Protein AF-0000000070256193 (afdb_homodimer)

Sequence (280 aa):
MARHNIILIATLLAFVLFIAQTTATRKSDRPDERCRRKLQSLNLRHCEEHIMQRIQKEDEDVLRMRGINHHEDLKEKCCDQLNEVNNKECRCNALQEIMENLSDRLEKREMYEMEREIRNLPKRCNIPQSSECDLSFDQYMARHNIILIATLLAFVLFIAQTTATRKSDRPDERCRRKLQSLNLRHCEEHIMQRIQKEDEDVLRMRGINHHEDLKEKCCDQLNEVNNKECRCNALQEIMENLSDRLEKREMYEMEREIRNLPKRCNIPQSSECDLSFDQY

pLDDT: mean 77.03, std 17.95, range [34.31, 96.38]

Organism: Medicago truncatula (NCBI:txid3880)

InterPro domains:
  IPR000617 Napin/ 2S seed storage protein/Conglutin [PTHR35496] (6-137)
  IPR016140 Bifunctional inhibitor/plant lipid transfer protein/seed storage helical domain [PF00234] (69-133)
  IPR016140 Bifunctional inhibitor/plant lipid transfer protein/seed storage helical domain [SM00499] (47-133)
  IPR036312 Bifunctional inhibitor/plant lipid transfer protein/seed storage helical domain superfamily [G3DSA:1.10.110.10] (34-140)
  IPR036312 Bifunctional inhibitor/plant lipid transfer protein/seed storage helical domain superfamily [SSF47699] (12-133)

Radius of gyration: 33.79 Å; Cα contacts (8 Å, |Δi|>4): 178; chains: 2; bounding box: 44×100×104 Å

Structure (mmCIF, N/CA/C/O backbone):
data_AF-0000000070256193-model_v1
#
loop_
_entity.id
_entity.type
_entity.pdbx_description
1 polymer '2S albumin seed storage protein (Conglutin / Ara h 6 allergen)'
#
loop_
_atom_site.group_PDB
_atom_site.id
_atom_site.type_symbol
_atom_site.label_atom_id
_atom_site.label_alt_id
_atom_site.label_comp_id
_atom_site.label_asym_id
_atom_site.label_entity_id
_atom_site.label_seq_id
_atom_site.pdbx_PDB_ins_code
_atom_site.Cartn_x
_atom_site.Cartn_y
_atom_site.Cartn_z
_atom_site.occupancy
_atom_site.B_iso_or_equiv
_atom_site.auth_seq_id
_atom_site.auth_comp_id
_atom_site.auth_asym_id
_atom_site.auth_atom_id
_atom_site.pdbx_PDB_model_num
ATOM 1 N N . MET A 1 1 ? 30.109 -72.5 28.781 1 34.31 1 MET A N 1
ATOM 2 C CA . MET A 1 1 ? 29.062 -71.438 28.969 1 34.31 1 MET A CA 1
ATOM 3 C C . MET A 1 1 ? 29.203 -70.312 27.953 1 34.31 1 MET A C 1
ATOM 5 O O . MET A 1 1 ? 28.422 -69.375 27.969 1 34.31 1 MET A O 1
ATOM 9 N N . ALA A 1 2 ? 30.359 -70.375 27.375 1 50.41 2 ALA A N 1
ATOM 10 C CA . ALA A 1 2 ? 30.672 -69.312 26.453 1 50.41 2 ALA A CA 1
ATOM 11 C C . ALA A 1 2 ? 29.938 -69.438 25.125 1 50.41 2 ALA A C 1
ATOM 13 O O . ALA A 1 2 ? 29.672 -68.5 24.422 1 50.41 2 ALA A O 1
ATOM 14 N N . ARG A 1 3 ? 29.562 -70.688 24.797 1 57.19 3 ARG A N 1
ATOM 15 C CA . ARG A 1 3 ? 28.938 -70.938 23.516 1 57.19 3 ARG A CA 1
ATOM 16 C C . ARG A 1 3 ? 27.531 -70.375 23.469 1 57.19 3 ARG A C 1
ATOM 18 O O . ARG A 1 3 ? 27.094 -69.875 22.438 1 57.19 3 ARG A O 1
ATOM 25 N N . HIS A 1 4 ? 26.922 -70.438 24.719 1 60 4 HIS A N 1
ATOM 26 C CA . HIS A 1 4 ? 25.562 -69.938 24.75 1 60 4 HIS A CA 1
ATOM 27 C C . HIS A 1 4 ? 25.531 -68.438 24.672 1 60 4 HIS A C 1
ATOM 29 O O . HIS A 1 4 ? 24.609 -67.875 24.109 1 60 4 HIS A O 1
ATOM 35 N N . ASN A 1 5 ? 26.75 -67.875 24.953 1 57.78 5 ASN A N 1
ATOM 36 C CA . ASN A 1 5 ? 26.766 -66.438 24.969 1 57.78 5 ASN A CA 1
ATOM 37 C C . ASN A 1 5 ? 26.922 -65.812 23.578 1 57.78 5 ASN A C 1
ATOM 39 O O . ASN A 1 5 ? 26.422 -64.75 23.297 1 57.78 5 ASN A O 1
ATOM 43 N N . ILE A 1 6 ? 27.406 -66.75 22.656 1 62.03 6 ILE A N 1
ATOM 44 C CA . ILE A 1 6 ? 27.641 -66.188 21.312 1 62.03 6 ILE A CA 1
ATOM 45 C C . ILE A 1 6 ? 26.344 -66.188 20.516 1 62.03 6 ILE A C 1
ATOM 47 O O . ILE A 1 6 ? 26.047 -65.25 19.781 1 62.03 6 ILE A O 1
ATOM 51 N N . ILE A 1 7 ? 25.469 -67.25 20.828 1 58.81 7 ILE A N 1
ATOM 52 C CA . ILE A 1 7 ? 24.219 -67.375 20.094 1 58.81 7 ILE A CA 1
ATOM 53 C C . ILE A 1 7 ? 23.25 -66.25 20.562 1 58.81 7 ILE A C 1
ATOM 55 O O . ILE A 1 7 ? 22.531 -65.688 19.75 1 58.81 7 ILE A O 1
ATOM 59 N N . LEU A 1 8 ? 23.5 -65.812 21.812 1 58.12 8 LEU A N 1
ATOM 60 C CA . LEU A 1 8 ? 22.625 -64.75 22.359 1 58.12 8 LEU A CA 1
ATOM 61 C C . LEU A 1 8 ? 22.938 -63.406 21.75 1 58.12 8 LEU A C 1
ATOM 63 O O . LEU A 1 8 ? 22.031 -62.625 21.438 1 58.12 8 LEU A O 1
ATOM 67 N N . ILE A 1 9 ? 24.219 -63.281 21.438 1 60.75 9 ILE A N 1
ATOM 68 C CA . ILE A 1 9 ? 24.609 -62 20.906 1 60.75 9 ILE A CA 1
ATOM 69 C C . ILE A 1 9 ? 24.219 -61.875 19.438 1 60.75 9 ILE A C 1
ATOM 71 O O . ILE A 1 9 ? 23.75 -60.844 18.984 1 60.75 9 ILE A O 1
ATOM 75 N N . ALA A 1 10 ? 24.219 -63.031 18.766 1 62.78 10 ALA A N 1
ATOM 76 C CA . ALA A 1 10 ? 23.891 -62.969 17.344 1 62.78 10 ALA A CA 1
ATOM 77 C C . ALA A 1 10 ? 22.391 -62.75 17.141 1 62.78 10 ALA A C 1
ATOM 79 O O . ALA A 1 10 ? 21.984 -62.031 16.219 1 62.78 10 ALA A O 1
ATOM 80 N N . THR A 1 11 ? 21.641 -63.312 18.125 1 63 11 THR A N 1
ATOM 81 C CA . THR A 1 11 ? 20.203 -63.094 18.031 1 63 11 THR A CA 1
ATOM 82 C C . THR A 1 11 ? 19.828 -61.656 18.406 1 63 11 THR A C 1
ATOM 84 O O . THR A 1 11 ? 18.906 -61.094 17.828 1 63 11 THR A O 1
ATOM 87 N N . LEU A 1 12 ? 20.609 -61.125 19.328 1 60.84 12 LEU A N 1
ATOM 88 C CA . LEU A 1 12 ? 20.328 -59.75 19.734 1 60.84 12 LEU A CA 1
ATOM 89 C C . LEU A 1 12 ? 20.672 -58.75 18.625 1 60.84 12 LEU A C 1
ATOM 91 O O . LEU A 1 12 ? 19.953 -57.781 18.406 1 60.84 12 LEU A O 1
ATOM 95 N N . LEU A 1 13 ? 21.719 -59.094 17.906 1 60.91 13 LEU A N 1
ATOM 96 C CA . LEU A 1 13 ? 22.109 -58.219 16.812 1 60.91 13 LEU A CA 1
ATOM 97 C C . LEU A 1 13 ? 21.141 -58.312 15.648 1 60.91 13 LEU A C 1
ATOM 99 O O . LEU A 1 13 ? 20.797 -57.312 15.016 1 60.91 13 LEU A O 1
ATOM 103 N N . ALA A 1 14 ? 20.656 -59.531 15.43 1 60.84 14 ALA A N 1
ATOM 104 C CA . ALA A 1 14 ? 19.688 -59.719 14.344 1 60.84 14 ALA A CA 1
ATOM 105 C C . ALA A 1 14 ? 18.359 -59.062 14.68 1 60.84 14 ALA A C 1
ATOM 107 O O . ALA A 1 14 ? 17.672 -58.531 13.797 1 60.84 14 ALA A O 1
ATOM 108 N N . PHE A 1 15 ? 17.984 -59 16 1 59.03 15 PHE A N 1
ATOM 109 C CA . PHE A 1 15 ? 16.75 -58.344 16.422 1 59.03 15 PHE A CA 1
ATOM 110 C C . PHE A 1 15 ? 16.828 -56.844 16.266 1 59.03 15 PHE A C 1
ATOM 112 O O . PHE A 1 15 ? 15.836 -56.188 15.914 1 59.03 15 PHE A O 1
ATOM 119 N N . VAL A 1 16 ? 18.016 -56.281 16.531 1 59.62 16 VAL A N 1
ATOM 120 C CA . VAL A 1 16 ? 18.156 -54.844 16.422 1 59.62 16 VAL A CA 1
ATOM 121 C C . VAL A 1 16 ? 18.109 -54.438 14.953 1 59.62 16 VAL A C 1
ATOM 123 O O . VAL A 1 16 ? 17.547 -53.406 14.617 1 59.62 16 VAL A O 1
ATOM 126 N N . LEU A 1 17 ? 18.672 -55.281 14.094 1 56.38 17 LEU A N 1
ATOM 127 C CA . LEU A 1 17 ? 18.641 -54.938 12.672 1 56.38 17 LEU A CA 1
ATOM 128 C C . LEU A 1 17 ? 17.25 -55.125 12.102 1 56.38 17 LEU A C 1
ATOM 130 O O . LEU A 1 17 ? 16.859 -54.406 11.172 1 56.38 17 LEU A O 1
ATOM 134 N N . PHE A 1 18 ? 16.469 -56.156 12.656 1 57.5 18 PHE A N 1
ATOM 135 C CA . PHE A 1 18 ? 15.133 -56.406 12.141 1 57.5 18 PHE A CA 1
ATOM 136 C C . PHE A 1 18 ? 14.18 -55.281 12.547 1 57.5 18 PHE A C 1
ATOM 138 O O . PHE A 1 18 ? 13.281 -54.938 11.781 1 57.5 18 PHE A O 1
ATOM 145 N N . ILE A 1 19 ? 14.383 -54.75 13.75 1 51.03 19 ILE A N 1
ATOM 146 C CA . ILE A 1 19 ? 13.508 -53.656 14.148 1 51.03 19 ILE A CA 1
ATOM 147 C C . ILE A 1 19 ? 13.828 -52.438 13.328 1 51.03 19 ILE A C 1
ATOM 149 O O . ILE A 1 19 ? 12.922 -51.656 12.961 1 51.03 19 ILE A O 1
ATOM 153 N N . ALA A 1 20 ? 15.094 -52.219 13.016 1 50.59 20 ALA A N 1
ATOM 154 C CA . ALA A 1 20 ? 15.445 -51 12.273 1 50.59 20 ALA A CA 1
ATOM 155 C C . ALA A 1 20 ? 14.891 -51.062 10.852 1 50.59 20 ALA A C 1
ATOM 157 O O . ALA A 1 20 ? 14.609 -50.031 10.25 1 50.59 20 ALA A O 1
ATOM 158 N N . GLN A 1 21 ? 14.875 -52.312 10.273 1 52.09 21 GLN A N 1
ATOM 159 C CA . GLN A 1 21 ? 14.469 -52.344 8.875 1 52.09 21 GLN A CA 1
ATOM 160 C C . GLN A 1 21 ? 12.969 -52.125 8.727 1 52.09 21 GLN A C 1
ATOM 162 O O . GLN A 1 21 ? 12.508 -51.656 7.68 1 52.09 21 GLN A O 1
ATOM 167 N N . THR A 1 22 ? 12.25 -52.656 9.711 1 44.56 22 THR A N 1
ATOM 168 C CA . THR A 1 22 ? 10.82 -52.594 9.406 1 44.56 22 THR A CA 1
ATOM 169 C C . THR A 1 22 ? 10.281 -51.188 9.625 1 44.56 22 THR A C 1
ATOM 171 O O . THR A 1 22 ? 9.164 -50.875 9.219 1 44.56 22 THR A O 1
ATOM 174 N N . THR A 1 23 ? 10.906 -50.531 10.648 1 43 23 THR A N 1
ATOM 175 C CA . THR A 1 23 ? 10.195 -49.25 10.797 1 43 23 THR A CA 1
ATOM 176 C C . THR A 1 23 ? 10.438 -48.375 9.594 1 43 23 THR A C 1
ATOM 178 O O . THR A 1 23 ? 11.242 -47.438 9.656 1 43 23 THR A O 1
ATOM 181 N N . ALA A 1 24 ? 10.977 -48.844 8.422 1 41.44 24 ALA A N 1
ATOM 182 C CA . ALA A 1 24 ? 10.695 -48.031 7.254 1 41.44 24 ALA A CA 1
ATOM 183 C C . ALA A 1 24 ? 9.266 -47.5 7.285 1 41.44 24 ALA A C 1
ATOM 185 O O . ALA A 1 24 ? 8.32 -48.219 6.965 1 41.44 24 ALA A O 1
ATOM 186 N N . THR A 1 25 ? 8.789 -47 8.438 1 43.09 25 THR A N 1
ATOM 187 C CA . THR A 1 25 ? 7.512 -46.312 8.367 1 43.09 25 THR A CA 1
ATOM 188 C C . THR A 1 25 ? 7.391 -45.531 7.066 1 43.09 25 THR A C 1
ATOM 190 O O . THR A 1 25 ? 8.32 -44.812 6.668 1 43.09 25 THR A O 1
ATOM 193 N N . ARG A 1 26 ? 6.852 -46.031 6.043 1 45.28 26 ARG A N 1
ATOM 194 C CA . ARG A 1 26 ? 6.305 -45.156 5.008 1 45.28 26 ARG A CA 1
ATOM 195 C C . ARG A 1 26 ? 5.938 -43.812 5.578 1 45.28 26 ARG A C 1
ATOM 197 O O . ARG A 1 26 ? 5.027 -43.688 6.406 1 45.28 26 ARG A O 1
ATOM 204 N N . LYS A 1 27 ? 6.836 -43.062 6.133 1 46.34 27 LYS A N 1
ATOM 205 C CA . LYS A 1 27 ? 6.484 -41.656 6.379 1 46.34 27 LYS A CA 1
ATOM 206 C C . LYS A 1 27 ? 5.43 -41.188 5.391 1 46.34 27 LYS A C 1
ATOM 208 O O . LYS A 1 27 ? 5.711 -41.062 4.195 1 46.34 27 LYS A O 1
ATOM 213 N N . SER A 1 28 ? 4.289 -41.688 5.336 1 47.94 28 SER A N 1
ATOM 214 C CA . SER A 1 28 ? 3.195 -40.969 4.68 1 47.94 28 SER A CA 1
ATOM 215 C C . SER A 1 28 ? 3.447 -39.469 4.645 1 47.94 28 SER A C 1
ATOM 217 O O . SER A 1 28 ? 3.623 -38.844 5.688 1 47.94 28 SER A O 1
ATOM 219 N N . ASP A 1 29 ? 4.285 -38.938 3.848 1 52.47 29 ASP A N 1
ATOM 220 C CA . ASP A 1 29 ? 4.574 -37.531 3.701 1 52.47 29 ASP A CA 1
ATOM 221 C C . ASP A 1 29 ? 3.383 -36.688 4.141 1 52.47 29 ASP A C 1
ATOM 223 O O . ASP A 1 29 ? 2.262 -36.875 3.668 1 52.47 29 ASP A O 1
ATOM 227 N N . ARG A 1 30 ? 3.254 -36.281 5.352 1 58.12 30 ARG A N 1
ATOM 228 C CA . ARG A 1 30 ? 2.193 -35.344 5.742 1 58.12 30 ARG A CA 1
ATOM 229 C C . ARG A 1 30 ? 1.786 -34.469 4.57 1 58.12 30 ARG A C 1
ATOM 231 O O . ARG A 1 30 ? 2.598 -34.188 3.684 1 58.12 30 ARG A O 1
ATOM 238 N N . PRO A 1 31 ? 0.511 -34.562 4.25 1 63.12 31 PRO A N 1
ATOM 239 C CA . PRO A 1 31 ? 0.034 -33.75 3.121 1 63.12 31 PRO A CA 1
ATOM 240 C C . PRO A 1 31 ? 0.835 -32.469 2.93 1 63.12 31 PRO A C 1
ATOM 242 O O . PRO A 1 31 ? 1.138 -32.094 1.797 1 63.12 31 PRO A O 1
ATOM 245 N N . ASP A 1 32 ? 1.345 -31.969 4.023 1 75.44 32 ASP A N 1
ATOM 246 C CA . ASP A 1 32 ? 2.1 -30.719 3.98 1 75.44 32 ASP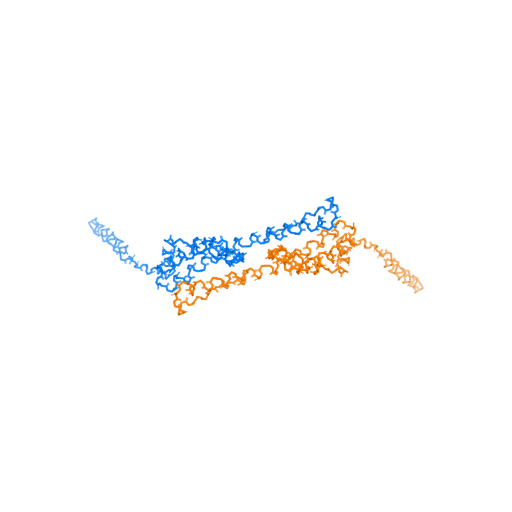 A CA 1
ATOM 247 C C . ASP A 1 32 ? 3.49 -30.938 3.387 1 75.44 32 ASP A C 1
ATOM 249 O O . ASP A 1 32 ? 3.986 -30.109 2.631 1 75.44 32 ASP A O 1
ATOM 253 N N . GLU A 1 33 ? 4.09 -32.125 3.609 1 84.25 33 GLU A N 1
ATOM 254 C CA . GLU A 1 33 ? 5.438 -32.375 3.107 1 84.25 33 GLU A CA 1
ATOM 255 C C . GLU A 1 33 ? 5.434 -32.562 1.595 1 84.25 33 GLU A C 1
ATOM 257 O O . GLU A 1 33 ? 6.348 -32.125 0.9 1 84.25 33 GLU A O 1
ATOM 262 N N . ARG A 1 34 ? 4.387 -33.25 1.191 1 88.31 34 ARG A N 1
ATOM 263 C CA . ARG A 1 34 ? 4.25 -33.469 -0.246 1 88.31 34 ARG A CA 1
ATOM 264 C C . ARG A 1 34 ? 4.148 -32.125 -0.99 1 88.31 34 ARG A C 1
ATOM 266 O O . ARG A 1 34 ? 4.836 -31.922 -1.991 1 88.31 34 ARG A O 1
ATOM 273 N N . CYS A 1 35 ? 3.365 -31.312 -0.488 1 91.25 35 CYS A N 1
ATOM 274 C CA . CYS A 1 35 ? 3.186 -30.016 -1.135 1 91.25 35 CYS A CA 1
ATOM 275 C C . CYS A 1 35 ? 4.457 -29.188 -1.043 1 91.25 35 CYS A C 1
ATOM 277 O O . CYS A 1 35 ? 4.84 -28.516 -2.008 1 91.25 35 CYS A O 1
ATOM 279 N N . ARG A 1 36 ? 5.121 -29.297 0.083 1 89.88 36 ARG A N 1
ATOM 280 C CA . ARG A 1 36 ? 6.352 -28.531 0.272 1 89.88 36 ARG A CA 1
ATOM 281 C C . ARG A 1 36 ? 7.395 -28.906 -0.776 1 89.88 36 ARG A C 1
ATOM 283 O O . ARG A 1 36 ? 8.055 -28.031 -1.343 1 89.88 36 ARG A O 1
ATOM 290 N N . ARG A 1 37 ? 7.531 -30.141 -1.079 1 90.25 37 ARG A N 1
ATOM 291 C CA . ARG A 1 37 ? 8.469 -30.594 -2.102 1 90.25 37 ARG A CA 1
ATOM 292 C C . ARG A 1 37 ? 8.062 -30.078 -3.48 1 90.25 37 ARG A C 1
ATOM 294 O O . ARG A 1 37 ? 8.906 -29.625 -4.25 1 90.25 37 ARG A O 1
ATOM 301 N N . LYS A 1 38 ? 6.84 -30.188 -3.727 1 90.94 38 LYS A N 1
ATOM 302 C CA . LYS A 1 38 ? 6.324 -29.719 -5.008 1 90.94 38 LYS A CA 1
ATOM 303 C C . LYS A 1 38 ? 6.539 -28.203 -5.16 1 90.94 38 LYS A C 1
ATOM 305 O O . LYS A 1 38 ? 6.941 -27.734 -6.223 1 90.94 38 LYS A O 1
ATOM 310 N N . LEU A 1 39 ? 6.312 -27.469 -4.105 1 92.25 39 LEU A N 1
ATOM 311 C CA . LEU A 1 39 ? 6.422 -26 -4.145 1 92.25 39 LEU A CA 1
ATOM 312 C C . LEU A 1 39 ? 7.867 -25.578 -4.375 1 92.25 39 LEU A C 1
ATOM 314 O O . LEU A 1 39 ? 8.117 -24.531 -4.98 1 92.25 39 LEU A O 1
ATOM 318 N N . GLN A 1 40 ? 8.797 -26.375 -3.9 1 91.5 40 GLN A N 1
ATOM 319 C CA . GLN A 1 40 ? 10.211 -26.047 -4.074 1 91.5 40 GLN A CA 1
ATOM 320 C C . GLN A 1 40 ? 10.609 -26.094 -5.547 1 91.5 40 GLN A C 1
ATOM 322 O O . GLN A 1 40 ? 11.586 -25.453 -5.949 1 91.5 40 GLN A O 1
ATOM 327 N N . SER A 1 41 ? 9.797 -26.828 -6.32 1 91.56 41 SER A N 1
ATOM 328 C CA . SER A 1 41 ? 10.109 -26.953 -7.742 1 91.56 41 SER A CA 1
ATOM 329 C C . SER A 1 41 ? 9.438 -25.859 -8.555 1 91.56 41 SER A C 1
ATOM 331 O O . SER A 1 41 ? 9.75 -25.672 -9.734 1 91.56 41 SER A O 1
ATOM 333 N N . LEU A 1 42 ? 8.562 -25.109 -7.938 1 93.44 42 LEU A N 1
ATOM 334 C CA . LEU A 1 42 ? 7.812 -24.078 -8.641 1 93.44 42 LEU A CA 1
ATOM 335 C C . LEU A 1 42 ? 8.555 -22.734 -8.594 1 93.44 42 LEU A C 1
ATOM 337 O O . LEU A 1 42 ? 9.211 -22.422 -7.598 1 93.44 42 LEU A O 1
ATOM 341 N N . ASN A 1 43 ? 8.492 -22 -9.672 1 93.62 43 ASN A N 1
ATOM 342 C CA . ASN A 1 43 ? 8.93 -20.609 -9.695 1 93.62 43 ASN A CA 1
ATOM 343 C C . ASN A 1 43 ? 7.75 -19.641 -9.555 1 93.62 43 ASN A C 1
ATOM 345 O O . ASN A 1 43 ? 7.133 -19.266 -10.555 1 93.62 43 ASN A O 1
ATOM 349 N N . LEU A 1 44 ? 7.492 -19.219 -8.297 1 95.38 44 LEU A N 1
ATOM 350 C CA . LEU A 1 44 ? 6.312 -18.422 -7.992 1 95.38 44 LEU A CA 1
ATOM 351 C C . LEU A 1 44 ? 6.586 -16.938 -8.227 1 95.38 44 LEU A C 1
ATOM 353 O O . LEU A 1 44 ? 5.68 -16.109 -8.125 1 95.38 44 LEU A O 1
ATOM 357 N N . ARG A 1 45 ? 7.867 -16.578 -8.594 1 93.62 45 ARG A N 1
ATOM 358 C CA . ARG A 1 45 ? 8.289 -15.188 -8.766 1 93.62 45 ARG A CA 1
ATOM 359 C C . ARG A 1 45 ? 7.477 -14.508 -9.859 1 93.62 45 ARG A C 1
ATOM 361 O O . ARG A 1 45 ? 7.109 -13.336 -9.727 1 93.62 45 ARG A O 1
ATOM 368 N N . HIS A 1 46 ? 7.164 -15.266 -10.867 1 93.88 46 HIS A N 1
ATOM 369 C CA . HIS A 1 46 ? 6.387 -14.695 -11.961 1 93.88 46 HIS A CA 1
ATOM 370 C C . HIS A 1 46 ? 4.977 -14.336 -11.508 1 93.88 46 HIS A C 1
ATOM 372 O O . HIS A 1 46 ? 4.43 -13.305 -11.914 1 93.88 46 HIS A O 1
ATOM 378 N N . CYS A 1 47 ? 4.426 -15.164 -10.656 1 96.06 47 CYS A N 1
ATOM 379 C CA . CYS A 1 47 ? 3.104 -14.875 -10.109 1 96.06 47 CYS A CA 1
ATOM 380 C C . CYS A 1 47 ? 3.146 -13.672 -9.18 1 96.06 47 CYS A C 1
ATOM 382 O O . CYS A 1 47 ? 2.285 -12.789 -9.258 1 96.06 47 CYS A O 1
ATOM 384 N N . GLU A 1 48 ? 4.211 -13.656 -8.336 1 95.31 48 GLU A N 1
ATOM 385 C CA . GLU A 1 48 ? 4.402 -12.531 -7.43 1 95.31 48 GLU A CA 1
ATOM 386 C C . GLU A 1 48 ? 4.527 -11.219 -8.203 1 95.31 48 GLU A C 1
ATOM 388 O O . GLU A 1 48 ? 3.893 -10.219 -7.844 1 95.31 48 GLU A O 1
ATOM 393 N N . GLU A 1 49 ? 5.297 -11.266 -9.273 1 92.31 49 GLU A N 1
ATOM 394 C CA . GLU A 1 49 ? 5.488 -10.062 -10.078 1 92.31 49 GLU A CA 1
ATOM 395 C C . GLU A 1 49 ? 4.199 -9.656 -10.789 1 92.31 49 GLU A C 1
ATOM 397 O O . GLU A 1 49 ? 3.871 -8.469 -10.859 1 92.31 49 GLU A O 1
ATOM 402 N N . HIS A 1 50 ? 3.537 -10.609 -11.266 1 92.5 50 HIS A N 1
ATOM 403 C CA . HIS A 1 50 ? 2.271 -10.336 -11.93 1 92.5 50 HIS A CA 1
ATOM 404 C C . HIS A 1 50 ? 1.28 -9.664 -10.984 1 92.5 50 HIS A C 1
ATOM 406 O O . HIS A 1 50 ? 0.65 -8.672 -11.344 1 92.5 50 HIS A O 1
ATOM 412 N N . ILE A 1 51 ? 1.187 -10.172 -9.727 1 93.94 51 ILE A N 1
ATOM 413 C CA . ILE A 1 51 ? 0.27 -9.641 -8.734 1 93.94 51 ILE A CA 1
ATOM 414 C C . ILE A 1 51 ? 0.697 -8.219 -8.352 1 93.94 51 ILE A C 1
ATOM 416 O O . ILE A 1 51 ? -0.139 -7.32 -8.258 1 93.94 51 ILE A O 1
ATOM 420 N N . MET A 1 52 ? 1.998 -8.055 -8.172 1 91.12 52 MET A N 1
ATOM 421 C CA . MET A 1 52 ? 2.52 -6.738 -7.824 1 91.12 52 MET A CA 1
ATOM 422 C C . MET A 1 52 ? 2.164 -5.715 -8.898 1 91.12 52 MET A C 1
ATOM 424 O O . MET A 1 52 ? 1.762 -4.594 -8.586 1 91.12 52 MET A O 1
ATOM 428 N N . GLN A 1 53 ? 2.223 -6.117 -10.117 1 87.19 53 GLN A N 1
ATOM 429 C CA . GLN A 1 53 ? 1.899 -5.23 -11.234 1 87.19 53 GLN A CA 1
ATOM 430 C C . GLN A 1 53 ? 0.42 -4.855 -11.227 1 87.19 53 GLN A C 1
ATOM 432 O O . GLN A 1 53 ? 0.064 -3.711 -11.516 1 87.19 53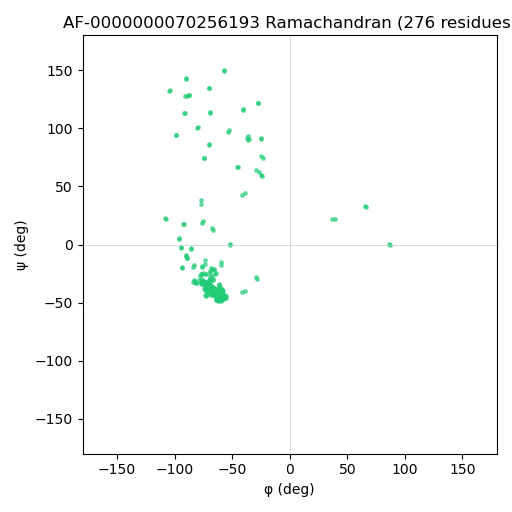 GLN A O 1
ATOM 437 N N . ARG A 1 54 ? -0.331 -5.812 -10.852 1 87.38 54 ARG A N 1
ATOM 438 C CA . ARG A 1 54 ? -1.771 -5.574 -10.828 1 87.38 54 ARG A CA 1
ATOM 439 C C . ARG A 1 54 ? -2.148 -4.621 -9.695 1 87.38 54 ARG A C 1
ATOM 441 O O . ARG A 1 54 ? -3.059 -3.803 -9.852 1 87.38 54 ARG A O 1
ATOM 448 N N . ILE A 1 55 ? -1.478 -4.719 -8.547 1 86.62 55 ILE A N 1
ATOM 449 C CA . ILE A 1 55 ? -1.738 -3.881 -7.379 1 86.62 55 ILE A CA 1
ATOM 450 C C . ILE A 1 55 ? -1.256 -2.457 -7.648 1 86.62 55 ILE A C 1
ATOM 452 O O . ILE A 1 55 ? -1.917 -1.488 -7.27 1 86.62 55 ILE A O 1
ATOM 456 N N . GLN A 1 56 ? -0.131 -2.248 -8.242 1 77.56 56 GLN A N 1
ATOM 457 C CA . GLN A 1 56 ? 0.444 -0.933 -8.5 1 77.56 56 GLN A CA 1
ATOM 458 C C . GLN A 1 56 ? -0.259 -0.244 -9.664 1 77.56 56 GLN A C 1
ATOM 460 O O . GLN A 1 56 ? -0.002 0.928 -9.945 1 77.56 56 GLN A O 1
ATOM 465 N N . LYS A 1 57 ? -1.525 -0.763 -10 1 65.88 57 LYS A N 1
ATOM 466 C CA . LYS A 1 57 ? -2.424 -0.191 -10.992 1 65.88 57 LYS A CA 1
ATOM 467 C C . LYS A 1 57 ? -1.648 0.304 -12.211 1 65.88 57 LYS A C 1
ATOM 469 O O . LYS A 1 57 ? -2.088 1.227 -12.906 1 65.88 57 LYS A O 1
ATOM 474 N N . GLU A 1 58 ? -0.479 -0.172 -12.453 1 55.88 58 GLU A N 1
ATOM 475 C CA . GLU A 1 58 ? 0.018 0.288 -13.742 1 55.88 58 GLU A CA 1
ATOM 476 C C . GLU A 1 58 ? -0.982 -0.009 -14.859 1 55.88 58 GLU A C 1
ATOM 478 O O . GLU A 1 58 ? -1.598 -1.077 -14.875 1 55.88 58 GLU A O 1
ATOM 483 N N . ASP A 1 59 ? -1.758 0.979 -15.172 1 50.69 59 ASP A N 1
ATOM 484 C CA . ASP A 1 59 ? -2.834 0.883 -16.156 1 50.69 59 ASP A CA 1
ATOM 485 C C . ASP A 1 59 ? -2.434 -0.017 -17.328 1 50.69 59 ASP A C 1
ATOM 487 O O . ASP A 1 59 ? -1.581 0.351 -18.141 1 50.69 59 ASP A O 1
ATOM 491 N N . GLU A 1 60 ? -2.766 -1.26 -17.156 1 55.66 60 GLU A N 1
ATOM 492 C CA . GLU A 1 60 ? -2.621 -2.174 -18.281 1 55.66 60 GLU A CA 1
ATOM 493 C C . GLU A 1 60 ? -3.078 -1.521 -19.578 1 55.66 60 GLU A C 1
ATOM 495 O O . GLU A 1 60 ? -2.445 -1.693 -20.625 1 55.66 60 GLU A O 1
ATOM 500 N N . ASP A 1 61 ? -4.191 -0.793 -19.391 1 53.81 61 ASP A N 1
ATOM 501 C CA . ASP A 1 61 ? -4.734 -0.155 -20.594 1 53.81 61 ASP A CA 1
ATOM 502 C C . ASP A 1 61 ? -3.762 0.879 -21.156 1 53.81 61 ASP A C 1
ATOM 504 O O . ASP A 1 61 ? -3.58 0.973 -22.359 1 53.81 61 ASP A O 1
ATOM 508 N N . VAL A 1 62 ? -3.158 1.566 -20.141 1 54.84 62 VAL A N 1
ATOM 509 C CA . VAL A 1 62 ? -2.217 2.57 -20.625 1 54.84 62 VAL A CA 1
ATOM 510 C C . VAL A 1 62 ? -1.007 1.884 -21.25 1 54.84 62 VAL A C 1
ATOM 512 O O . VAL A 1 62 ? -0.541 2.291 -22.312 1 54.84 62 VAL A O 1
ATOM 515 N N . LEU A 1 63 ? -0.646 0.832 -20.562 1 56.56 63 LEU A N 1
ATOM 516 C CA . LEU A 1 63 ? 0.496 0.115 -21.109 1 56.56 63 LEU A CA 1
ATOM 517 C C . LEU A 1 63 ? 0.128 -0.549 -22.438 1 56.56 63 LEU A C 1
ATOM 519 O O . LEU A 1 63 ? 0.91 -0.521 -23.391 1 56.56 63 LEU A O 1
ATOM 523 N N . ARG A 1 64 ? -1.005 -1.131 -22.516 1 59.25 64 ARG A N 1
ATOM 524 C CA . ARG A 1 64 ? -1.479 -1.715 -23.766 1 59.25 64 ARG A CA 1
ATOM 525 C C . ARG A 1 64 ? -1.569 -0.66 -24.859 1 59.25 64 ARG A C 1
ATOM 527 O O . ARG A 1 64 ? -1.186 -0.913 -26 1 59.25 64 ARG A O 1
ATOM 534 N N . MET A 1 65 ? -2.037 0.483 -24.453 1 56 65 MET A N 1
ATOM 535 C CA . MET A 1 65 ? -2.129 1.578 -25.422 1 56 65 MET A CA 1
ATOM 536 C C . MET A 1 65 ? -0.746 1.991 -25.906 1 56 65 MET A C 1
ATOM 538 O O . MET A 1 65 ? -0.594 2.436 -27.047 1 56 65 MET A O 1
ATOM 542 N N . ARG A 1 66 ? 0.205 1.679 -25.031 1 58.75 66 ARG A N 1
ATOM 543 C CA . ARG A 1 66 ? 1.562 2.053 -25.422 1 58.75 66 ARG A CA 1
ATOM 544 C C . ARG A 1 66 ? 2.277 0.89 -26.094 1 58.75 66 ARG A C 1
ATOM 546 O O . ARG A 1 66 ? 3.436 1.017 -26.5 1 58.75 66 ARG A O 1
ATOM 553 N N . GLY A 1 67 ? 1.604 -0.189 -26.141 1 58.59 67 GLY A N 1
ATOM 554 C CA . GLY A 1 67 ? 2.158 -1.345 -26.828 1 58.59 67 GLY A CA 1
ATOM 555 C C . GLY A 1 67 ? 3.031 -2.205 -25.938 1 58.59 67 GLY A C 1
ATOM 556 O O . GLY A 1 67 ? 3.805 -3.031 -26.422 1 58.59 67 GLY A O 1
ATOM 557 N N . ILE A 1 68 ? 3.188 -1.86 -24.781 1 55.53 68 ILE A N 1
ATOM 558 C CA . ILE A 1 68 ? 4.043 -2.611 -23.859 1 55.53 68 ILE A CA 1
ATOM 559 C C . ILE A 1 68 ? 3.293 -3.832 -23.344 1 55.53 68 ILE A C 1
ATOM 561 O O . ILE A 1 68 ? 2.244 -3.697 -22.703 1 55.53 68 ILE A O 1
ATOM 565 N N . ASN A 1 69 ? 3.504 -5.047 -23.828 1 57.91 69 ASN A N 1
ATOM 566 C CA . ASN A 1 69 ? 2.828 -6.312 -23.547 1 57.91 69 ASN A CA 1
ATOM 567 C C . ASN A 1 69 ? 3.52 -7.086 -22.438 1 57.91 69 ASN A C 1
ATOM 569 O O . ASN A 1 69 ? 3.402 -8.312 -22.359 1 57.91 69 ASN A O 1
ATOM 573 N N . HIS A 1 70 ? 4.332 -6.457 -21.656 1 59.53 70 HIS A N 1
ATOM 574 C CA . HIS A 1 70 ? 5.121 -7.133 -20.625 1 59.53 70 HIS A CA 1
ATOM 575 C C . HIS A 1 70 ? 4.223 -7.836 -19.625 1 59.53 70 HIS A C 1
ATOM 577 O O . HIS A 1 70 ? 4.559 -8.914 -19.125 1 59.53 70 HIS A O 1
ATOM 583 N N . HIS A 1 71 ? 3.004 -7.512 -19.562 1 63.06 71 HIS A N 1
ATOM 584 C CA . HIS A 1 71 ? 2.109 -8.016 -18.531 1 63.06 71 HIS A CA 1
ATOM 585 C C . HIS A 1 71 ? 1.577 -9.398 -18.875 1 63.06 71 HIS A C 1
ATOM 587 O O . HIS A 1 71 ? 1.501 -10.273 -18.016 1 63.06 71 HIS A O 1
ATOM 593 N N . GLU A 1 72 ? 1.43 -9.648 -20.156 1 69.38 72 GLU A N 1
ATOM 594 C CA . GLU A 1 72 ? 0.838 -10.914 -20.578 1 69.38 72 GLU A CA 1
ATOM 595 C C . GLU A 1 72 ? 1.843 -12.055 -20.469 1 69.38 72 GLU A C 1
ATOM 597 O O . GLU A 1 72 ? 1.479 -13.18 -20.109 1 69.38 72 GLU A O 1
ATOM 602 N N . ASP A 1 73 ? 3.092 -11.633 -20.547 1 83.75 73 ASP A N 1
ATOM 603 C CA . ASP A 1 73 ? 4.129 -12.656 -20.484 1 83.75 73 ASP A CA 1
ATOM 604 C C . ASP A 1 73 ? 4.297 -13.164 -19.047 1 83.75 73 ASP A C 1
ATOM 606 O O . ASP A 1 73 ? 4.375 -14.367 -18.812 1 83.75 73 ASP A O 1
ATOM 610 N N . LEU A 1 74 ? 4.113 -12.297 -18.094 1 88.81 74 LEU A N 1
ATOM 611 C CA . LEU A 1 74 ? 4.285 -12.672 -16.688 1 88.81 74 LEU A CA 1
ATOM 612 C C . LEU A 1 74 ? 3.133 -13.555 -16.219 1 88.81 74 LEU A C 1
ATOM 614 O O . LEU A 1 74 ? 3.352 -14.562 -15.547 1 88.81 74 LEU A O 1
ATOM 618 N N . LYS A 1 75 ? 2.006 -13.188 -16.672 1 92.5 75 LYS A N 1
ATOM 619 C CA . LYS A 1 75 ? 0.826 -13.977 -16.344 1 92.5 75 LYS A CA 1
ATOM 620 C C . LYS A 1 75 ? 0.945 -15.398 -16.875 1 92.5 75 LYS A C 1
ATOM 622 O O . LYS A 1 75 ? 0.672 -16.359 -16.156 1 92.5 75 LYS A O 1
ATOM 627 N N . GLU A 1 76 ? 1.34 -15.508 -18.078 1 94.25 76 GLU A N 1
ATOM 628 C CA . GLU A 1 76 ? 1.437 -16.828 -18.703 1 94.25 76 GLU A CA 1
ATOM 629 C C . GLU A 1 76 ? 2.445 -17.719 -17.984 1 94.25 76 GLU A C 1
ATOM 631 O O . GLU A 1 76 ? 2.162 -18.875 -17.703 1 94.25 76 GLU A O 1
ATOM 636 N N . LYS A 1 77 ? 3.543 -17.156 -17.766 1 95.31 77 LYS A N 1
ATOM 637 C CA . LYS A 1 77 ? 4.566 -17.906 -17.047 1 95.31 77 LYS A CA 1
ATOM 638 C C . LYS A 1 77 ? 4.066 -18.328 -15.664 1 95.31 77 LYS A C 1
ATOM 640 O O . LYS A 1 77 ? 4.324 -19.438 -15.219 1 95.31 77 LYS A O 1
ATOM 645 N N . CYS A 1 78 ? 3.357 -17.438 -15.039 1 96.25 78 CYS A N 1
ATOM 646 C CA . CYS A 1 78 ? 2.746 -17.734 -13.75 1 96.25 78 CYS A CA 1
ATOM 647 C C . CYS A 1 78 ? 1.746 -18.875 -13.859 1 96.25 78 CYS A C 1
ATOM 649 O O . CYS A 1 78 ? 1.823 -19.859 -13.117 1 96.25 78 CYS A O 1
ATOM 651 N N . CYS A 1 79 ? 0.97 -18.781 -14.859 1 96.31 79 CYS A N 1
ATOM 652 C CA . CYS A 1 79 ? -0.087 -19.781 -15.008 1 96.31 79 CYS A CA 1
ATOM 653 C C . CYS A 1 79 ? 0.492 -21.141 -15.375 1 96.31 79 CYS A C 1
ATOM 655 O O . CYS A 1 79 ? -0.016 -22.172 -14.945 1 96.31 79 CYS A O 1
ATOM 657 N N . ASP A 1 80 ? 1.557 -21.156 -16.109 1 95.88 80 ASP A N 1
ATOM 658 C CA . ASP A 1 80 ? 2.248 -22.406 -16.453 1 95.88 80 ASP A CA 1
ATOM 659 C C . ASP A 1 80 ? 2.717 -23.125 -15.18 1 95.88 80 ASP A C 1
ATOM 661 O O . ASP A 1 80 ? 2.584 -24.344 -15.07 1 95.88 80 ASP A O 1
ATOM 665 N N . GLN A 1 81 ? 3.166 -22.312 -14.266 1 94.56 81 GLN A N 1
ATOM 666 C CA . GLN A 1 81 ? 3.664 -22.859 -13.008 1 94.56 81 GLN A CA 1
ATOM 667 C C . GLN A 1 81 ? 2.516 -23.359 -12.133 1 94.56 81 GLN A C 1
ATOM 669 O O . GLN A 1 81 ? 2.574 -24.469 -11.594 1 94.56 81 GLN A O 1
ATOM 674 N N . LEU A 1 82 ? 1.469 -22.641 -12.008 1 94.31 82 LEU A N 1
ATOM 675 C CA . LEU A 1 82 ? 0.351 -23 -11.141 1 94.31 82 LEU A CA 1
ATOM 676 C C . LEU A 1 82 ? -0.404 -24.203 -1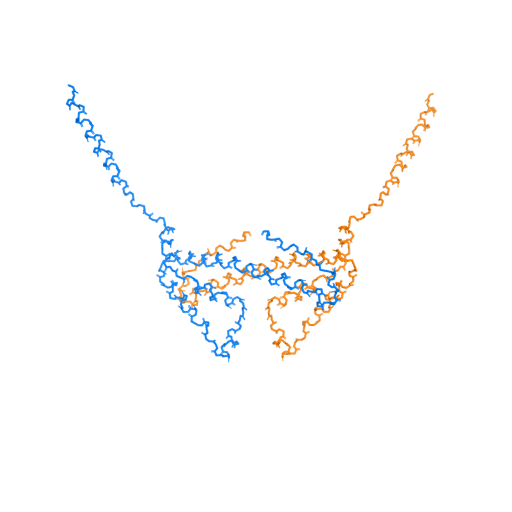1.695 1 94.31 82 LEU A C 1
ATOM 678 O O . LEU A 1 82 ? -0.885 -25.047 -10.93 1 94.31 82 LEU A O 1
ATOM 682 N N . ASN A 1 83 ? -0.412 -24.328 -12.961 1 94.12 83 ASN A N 1
ATOM 683 C CA . ASN A 1 83 ? -1.133 -25.422 -13.602 1 94.12 83 ASN A CA 1
ATOM 684 C C . ASN A 1 83 ? -0.375 -26.734 -13.484 1 94.12 83 ASN A C 1
ATOM 686 O O . ASN A 1 83 ? -0.949 -27.812 -13.688 1 94.12 83 ASN A O 1
ATOM 690 N N . GLU A 1 84 ? 0.846 -26.641 -13.211 1 92.12 84 GLU A N 1
ATOM 691 C CA . GLU A 1 84 ? 1.636 -27.844 -12.977 1 92.12 84 GLU A CA 1
ATOM 692 C C . GLU A 1 84 ? 1.215 -28.547 -11.688 1 92.12 84 GLU A C 1
ATOM 694 O O . GLU A 1 84 ? 1.49 -29.719 -11.492 1 92.12 84 GLU A O 1
ATOM 699 N N . VAL A 1 85 ? 0.566 -27.703 -10.836 1 91.94 85 VAL A N 1
ATOM 700 C CA . VAL A 1 85 ? 0.147 -28.25 -9.547 1 91.94 85 VAL A CA 1
ATOM 701 C C . VAL A 1 85 ? -1.266 -28.812 -9.656 1 91.94 85 VAL A C 1
ATOM 703 O O . VAL A 1 85 ? -2.234 -28.062 -9.797 1 91.94 85 VAL A O 1
ATOM 706 N N . ASN A 1 86 ? -1.437 -30.109 -9.531 1 85.75 86 ASN A N 1
ATOM 707 C CA . ASN A 1 86 ? -2.717 -30.766 -9.758 1 85.75 86 ASN A CA 1
ATOM 708 C C . ASN A 1 86 ? -3.512 -30.922 -8.461 1 85.75 86 ASN A C 1
ATOM 710 O O . ASN A 1 86 ? -4.73 -31.094 -8.492 1 85.75 86 ASN A O 1
ATOM 714 N N . ASN A 1 87 ? -2.814 -30.828 -7.48 1 89.44 87 ASN A N 1
ATOM 715 C CA . ASN A 1 87 ? -3.467 -30.969 -6.18 1 89.44 87 ASN A CA 1
ATOM 716 C C . ASN A 1 87 ? -3.934 -29.609 -5.645 1 89.44 87 ASN A C 1
ATOM 718 O O . ASN A 1 87 ? -3.133 -28.688 -5.5 1 89.44 87 ASN A O 1
ATOM 722 N N . LYS A 1 88 ? -5.18 -29.547 -5.289 1 89.31 88 LYS A N 1
ATOM 723 C CA . LYS A 1 88 ? -5.762 -28.312 -4.781 1 89.31 88 LYS A CA 1
ATOM 724 C C . LYS A 1 88 ? -5.02 -27.812 -3.541 1 89.31 88 LYS A C 1
ATOM 726 O O . LYS A 1 88 ? -4.746 -26.625 -3.404 1 89.31 88 LYS A O 1
ATOM 731 N N . GLU A 1 89 ? -4.797 -28.734 -2.654 1 89.69 89 GLU A N 1
ATOM 732 C CA . GLU A 1 89 ? -4.125 -28.375 -1.41 1 89.69 89 GLU A CA 1
ATOM 733 C C . GLU A 1 89 ? -2.773 -27.719 -1.683 1 89.69 89 GLU A C 1
ATOM 735 O O . GLU A 1 89 ? -2.447 -26.703 -1.088 1 89.69 89 GLU A O 1
ATOM 740 N N . CYS A 1 90 ? -2.068 -28.266 -2.58 1 92.19 90 CYS A N 1
ATOM 741 C CA . CYS A 1 90 ? -0.747 -27.734 -2.9 1 92.19 90 CYS A CA 1
ATOM 742 C C . CYS A 1 90 ? -0.853 -26.406 -3.635 1 92.19 90 CYS A C 1
ATOM 744 O O . CYS A 1 90 ? -0.018 -25.516 -3.447 1 92.19 90 CYS A O 1
ATOM 746 N N . ARG A 1 91 ? -1.847 -26.312 -4.473 1 92.38 91 ARG A N 1
ATOM 747 C CA . ARG A 1 91 ? -2.074 -25.047 -5.145 1 92.38 91 ARG A CA 1
ATOM 748 C C . ARG A 1 91 ? -2.383 -23.938 -4.141 1 92.38 91 ARG A C 1
ATOM 750 O O . ARG A 1 91 ? -1.876 -22.828 -4.258 1 92.38 91 ARG A O 1
ATOM 757 N N . CYS A 1 92 ? -3.133 -24.266 -3.133 1 91.69 92 CYS A N 1
ATOM 758 C CA . CYS A 1 92 ? -3.471 -23.281 -2.102 1 91.69 92 CYS A CA 1
ATOM 759 C C . CYS A 1 92 ? -2.244 -22.922 -1.27 1 91.69 92 CYS A C 1
ATOM 761 O O . CYS A 1 92 ? -2.076 -21.766 -0.872 1 91.69 92 CYS A O 1
ATOM 763 N N . ASN A 1 93 ? -1.414 -23.859 -1.051 1 91.88 93 ASN A N 1
ATOM 764 C CA . ASN A 1 93 ? -0.145 -23.562 -0.391 1 91.88 93 ASN A CA 1
ATOM 765 C C . ASN A 1 93 ? 0.719 -22.625 -1.226 1 91.88 93 ASN A C 1
ATOM 767 O O . ASN A 1 93 ? 1.396 -21.75 -0.682 1 91.88 93 ASN A O 1
ATOM 771 N N . ALA A 1 94 ? 0.717 -22.859 -2.51 1 93.38 94 ALA A N 1
ATOM 772 C CA . ALA A 1 94 ? 1.471 -21.984 -3.402 1 93.38 94 ALA A CA 1
ATOM 773 C C . ALA A 1 94 ? 0.955 -20.547 -3.326 1 93.38 94 ALA A C 1
ATOM 775 O O . ALA A 1 94 ? 1.74 -19.609 -3.221 1 93.38 94 ALA A O 1
ATOM 776 N N . LEU A 1 95 ? -0.362 -20.391 -3.326 1 94.31 95 LEU A N 1
ATOM 777 C CA . LEU A 1 95 ? -0.976 -19.062 -3.223 1 94.31 95 LEU A CA 1
ATOM 778 C C . LEU A 1 95 ? -0.652 -18.422 -1.88 1 94.31 95 LEU A C 1
ATOM 780 O O . LEU A 1 95 ? -0.387 -17.219 -1.812 1 94.31 95 LEU A O 1
ATOM 784 N N . GLN A 1 96 ? -0.633 -19.203 -0.839 1 92.38 96 GLN A N 1
ATOM 785 C CA . GLN A 1 96 ? -0.263 -18.719 0.486 1 92.38 96 GLN A CA 1
ATOM 786 C C . GLN A 1 96 ? 1.183 -18.234 0.51 1 92.38 96 GLN A C 1
ATOM 788 O O . GLN A 1 96 ? 1.483 -17.203 1.102 1 92.38 96 GLN A O 1
ATOM 793 N N . GLU A 1 97 ? 1.987 -19.016 -0.135 1 92.5 97 GLU A N 1
ATOM 794 C CA . GLU A 1 97 ? 3.395 -18.625 -0.193 1 92.5 97 GLU A CA 1
ATOM 795 C C . GLU A 1 97 ? 3.578 -17.328 -0.968 1 92.5 97 GLU A C 1
ATOM 797 O O . GLU A 1 97 ? 4.352 -16.453 -0.561 1 92.5 97 GLU A O 1
ATOM 802 N N . ILE A 1 98 ? 2.867 -17.203 -2.027 1 95.06 98 ILE A N 1
ATOM 803 C CA . ILE A 1 98 ? 2.896 -15.953 -2.793 1 95.06 98 ILE A CA 1
ATOM 804 C C . ILE A 1 98 ? 2.459 -14.797 -1.906 1 95.06 98 ILE A C 1
ATOM 806 O O . ILE A 1 98 ? 3.115 -13.75 -1.87 1 95.06 98 ILE A O 1
ATOM 810 N N . MET A 1 99 ? 1.452 -14.992 -1.199 1 93.81 99 MET A N 1
ATOM 811 C CA . MET A 1 99 ? 0.912 -13.977 -0.308 1 93.81 99 MET A CA 1
ATOM 812 C C . MET A 1 99 ? 1.942 -13.562 0.738 1 93.81 99 MET A C 1
ATOM 814 O O . MET A 1 99 ? 2.152 -12.375 0.977 1 93.81 99 MET A O 1
ATOM 818 N N . GLU A 1 100 ? 2.535 -14.484 1.343 1 91.31 100 GLU A N 1
ATOM 819 C CA . GLU A 1 100 ? 3.508 -14.227 2.398 1 91.31 100 GLU A CA 1
ATOM 820 C C . GLU A 1 100 ? 4.715 -13.461 1.859 1 91.31 100 GLU A C 1
ATOM 822 O O . GLU A 1 100 ? 5.203 -12.523 2.498 1 91.31 100 GLU A O 1
ATOM 827 N N . ASN A 1 101 ? 5.082 -13.844 0.711 1 92.88 101 ASN A N 1
ATOM 828 C CA . ASN A 1 101 ? 6.238 -13.195 0.103 1 92.88 101 ASN A CA 1
ATOM 829 C C . ASN A 1 101 ? 5.922 -11.758 -0.314 1 92.88 101 ASN A C 1
ATOM 831 O O . ASN A 1 101 ? 6.75 -10.859 -0.143 1 92.88 101 ASN A O 1
ATOM 835 N N . LEU A 1 102 ? 4.707 -11.539 -0.719 1 94.12 102 LEU A N 1
ATOM 836 C CA . LEU A 1 102 ? 4.305 -10.234 -1.227 1 94.12 102 LEU A CA 1
ATOM 837 C C . LEU A 1 102 ? 3.979 -9.281 -0.08 1 94.12 102 LEU A C 1
ATOM 839 O O . LEU A 1 102 ? 4.203 -8.07 -0.186 1 94.12 102 LEU A O 1
ATOM 843 N N . SER A 1 103 ? 3.461 -9.844 0.962 1 91.44 103 SER A N 1
ATOM 844 C CA . SER A 1 103 ? 3.023 -9.016 2.082 1 91.44 103 SER A CA 1
ATOM 845 C C . SER A 1 103 ? 4.16 -8.141 2.598 1 91.44 103 SER A C 1
ATOM 847 O O . SER A 1 103 ? 3.98 -6.934 2.795 1 91.44 103 SER A O 1
ATOM 849 N N . ASP A 1 104 ? 5.324 -8.75 2.768 1 87.56 104 ASP A N 1
ATOM 850 C CA . ASP A 1 104 ? 6.488 -8.023 3.262 1 87.56 104 ASP A CA 1
ATOM 851 C C . ASP A 1 104 ? 6.93 -6.945 2.27 1 87.56 104 ASP A C 1
ATOM 853 O O . ASP A 1 104 ? 7.215 -5.812 2.658 1 87.56 104 ASP A O 1
ATOM 857 N N . ARG A 1 105 ? 6.91 -7.277 1.072 1 89.75 105 ARG A N 1
ATOM 858 C CA . ARG A 1 105 ? 7.367 -6.367 0.027 1 89.75 105 ARG A CA 1
ATOM 859 C C . ARG A 1 105 ? 6.422 -5.18 -0.117 1 89.75 105 ARG A C 1
ATOM 861 O O . ARG A 1 105 ? 6.867 -4.039 -0.256 1 89.75 105 ARG A O 1
ATOM 868 N N . LEU A 1 106 ? 5.191 -5.488 -0.047 1 90.81 106 LEU A N 1
ATOM 869 C CA . LEU A 1 106 ? 4.176 -4.449 -0.205 1 90.81 106 LEU A CA 1
ATOM 870 C C . LEU A 1 106 ? 4.18 -3.498 0.986 1 90.81 106 LEU A C 1
ATOM 872 O O . LEU A 1 106 ? 4.078 -2.281 0.815 1 90.81 106 LEU A O 1
ATOM 876 N N . GLU A 1 107 ? 4.371 -4.055 2.096 1 89.25 107 GLU A N 1
ATOM 877 C CA . GLU A 1 107 ? 4.41 -3.246 3.311 1 89.25 107 GLU A CA 1
ATOM 878 C C . GLU A 1 107 ? 5.582 -2.273 3.287 1 89.25 107 GLU A C 1
ATOM 880 O O . GLU A 1 107 ? 5.422 -1.09 3.594 1 89.25 107 GLU A O 1
ATOM 885 N N . LYS A 1 108 ? 6.691 -2.775 2.959 1 89.56 108 LYS A N 1
ATOM 886 C CA . LYS A 1 108 ? 7.891 -1.946 2.924 1 89.56 108 LYS A CA 1
ATOM 887 C C . LYS A 1 108 ? 7.762 -0.832 1.889 1 89.56 108 LYS A C 1
ATOM 889 O O . LYS A 1 108 ? 8.109 0.319 2.16 1 89.56 108 LYS A O 1
ATOM 894 N N . ARG A 1 109 ? 7.238 -1.153 0.801 1 87.62 109 ARG A N 1
ATOM 895 C CA . ARG A 1 109 ? 7.047 -0.168 -0.258 1 87.62 109 ARG A CA 1
ATOM 896 C C . ARG A 1 109 ? 6.098 0.938 0.187 1 87.62 109 ARG A C 1
ATOM 898 O O . ARG A 1 109 ? 6.387 2.123 0.006 1 87.62 109 ARG A O 1
ATOM 905 N N . GLU A 1 110 ? 5.047 0.515 0.745 1 88.31 110 GLU A N 1
ATOM 906 C CA . GLU A 1 110 ? 4.027 1.465 1.178 1 88.31 110 GLU A CA 1
ATOM 907 C C . GLU A 1 110 ? 4.566 2.402 2.254 1 88.31 110 GLU A C 1
ATOM 909 O O . GLU A 1 110 ? 4.281 3.602 2.238 1 88.31 110 GLU A O 1
ATOM 914 N N . MET A 1 111 ? 5.332 1.81 3.074 1 89.25 111 MET A N 1
ATOM 915 C CA . MET A 1 111 ? 5.91 2.615 4.145 1 89.25 111 MET A CA 1
ATOM 916 C C . MET A 1 111 ? 6.891 3.639 3.584 1 89.25 111 MET A C 1
ATOM 918 O O . MET A 1 111 ? 6.906 4.793 4.02 1 89.25 111 MET A O 1
ATOM 922 N N . TYR A 1 112 ? 7.633 3.24 2.672 1 90.44 112 TYR A N 1
ATOM 923 C CA . TYR A 1 112 ? 8.602 4.145 2.057 1 90.44 112 TYR A CA 1
ATOM 924 C C . TYR A 1 112 ? 7.898 5.289 1.338 1 90.44 112 TYR A C 1
ATOM 926 O O . TYR A 1 112 ? 8.305 6.445 1.457 1 90.44 112 TYR A O 1
ATOM 934 N N . GLU A 1 113 ? 6.875 4.902 0.646 1 88.88 113 GLU A N 1
ATOM 935 C CA . GLU A 1 113 ? 6.129 5.922 -0.086 1 88.88 113 GLU A CA 1
ATOM 936 C C . GLU A 1 113 ? 5.453 6.902 0.868 1 88.88 113 GLU A C 1
ATOM 938 O O . GLU A 1 113 ? 5.484 8.117 0.644 1 88.88 113 GLU A O 1
ATOM 943 N N . MET A 1 114 ? 4.863 6.379 1.898 1 92.19 114 MET A N 1
ATOM 944 C CA . MET A 1 114 ? 4.207 7.223 2.895 1 92.19 114 MET A CA 1
ATOM 945 C C . MET A 1 114 ? 5.211 8.172 3.549 1 92.19 114 MET A C 1
ATOM 947 O O . MET A 1 114 ? 4.957 9.367 3.652 1 92.19 114 MET A O 1
ATOM 951 N N . GLU A 1 115 ? 6.328 7.59 3.953 1 91.06 115 GLU A N 1
ATOM 952 C CA . GLU A 1 115 ? 7.367 8.398 4.582 1 91.06 115 GLU A CA 1
ATOM 953 C C . GLU A 1 115 ? 7.828 9.516 3.654 1 91.06 115 GLU A C 1
ATOM 955 O O . GLU A 1 115 ? 7.98 10.664 4.086 1 91.06 115 GLU A O 1
ATOM 960 N N . ARG A 1 116 ? 8.055 9.164 2.471 1 92 116 ARG A N 1
ATOM 961 C CA . ARG A 1 116 ? 8.516 10.133 1.485 1 92 116 ARG A CA 1
ATOM 962 C C . ARG A 1 116 ? 7.516 11.273 1.332 1 92 116 ARG A C 1
ATOM 964 O O . ARG A 1 116 ? 7.895 12.453 1.359 1 92 116 ARG A O 1
ATOM 971 N N . GLU A 1 117 ? 6.258 10.914 1.255 1 92.38 117 GLU A N 1
ATOM 972 C CA . GLU A 1 117 ? 5.223 11.922 1.053 1 92.38 117 GLU A CA 1
ATOM 973 C C . GLU A 1 117 ? 5.059 12.805 2.289 1 92.38 117 GLU A C 1
ATOM 975 O O . GLU A 1 117 ? 4.855 14.016 2.176 1 92.38 117 GLU A O 1
ATOM 980 N N . ILE A 1 118 ? 5.145 12.211 3.441 1 94.31 118 ILE A N 1
ATOM 981 C CA . ILE A 1 118 ? 5.012 12.969 4.684 1 94.31 118 ILE A CA 1
ATOM 982 C C . ILE A 1 118 ? 6.211 13.898 4.848 1 94.31 118 ILE A C 1
ATOM 984 O O . ILE A 1 118 ? 6.059 15.055 5.246 1 94.31 118 ILE A O 1
ATOM 988 N N . ARG A 1 119 ? 7.348 13.477 4.488 1 91.5 119 ARG A N 1
ATOM 989 C CA . ARG A 1 119 ? 8.562 14.273 4.621 1 91.5 119 ARG A CA 1
ATOM 990 C C . ARG A 1 119 ? 8.555 15.445 3.65 1 91.5 119 ARG A C 1
ATOM 992 O O . ARG A 1 119 ? 9.117 16.5 3.941 1 91.5 119 ARG A O 1
ATOM 999 N N . ASN A 1 120 ? 7.867 15.273 2.586 1 91.25 120 ASN A N 1
ATOM 1000 C CA . ASN A 1 120 ? 7.852 16.312 1.562 1 91.25 120 ASN A CA 1
ATOM 1001 C C . ASN A 1 120 ? 6.73 17.328 1.809 1 91.25 120 ASN A C 1
ATOM 1003 O O . ASN A 1 120 ? 6.719 18.406 1.207 1 91.25 120 ASN A O 1
ATOM 1007 N N . LEU A 1 121 ? 5.891 16.969 2.684 1 93.44 121 LEU A N 1
ATOM 1008 C CA . LEU A 1 121 ? 4.703 17.797 2.896 1 93.44 121 LEU A CA 1
ATOM 1009 C C . LEU A 1 121 ? 5.086 19.188 3.367 1 93.44 121 LEU A C 1
ATOM 1011 O O . LEU A 1 121 ? 4.637 20.188 2.795 1 93.44 121 LEU A O 1
ATOM 1015 N N . PRO A 1 122 ? 5.973 19.359 4.285 1 92.81 122 PRO A N 1
ATOM 1016 C CA . PRO A 1 122 ? 6.352 20.719 4.707 1 92.81 122 PRO A CA 1
ATOM 1017 C C . PRO A 1 122 ? 6.961 21.547 3.574 1 92.81 122 PRO A C 1
ATOM 1019 O O . PRO A 1 122 ? 6.68 22.734 3.451 1 92.81 122 PRO A O 1
ATOM 1022 N N . LYS A 1 123 ? 7.781 20.906 2.779 1 91.44 123 LYS A N 1
ATOM 1023 C CA . LYS A 1 123 ? 8.391 21.594 1.646 1 91.44 123 LYS A CA 1
ATOM 1024 C C . LYS A 1 123 ? 7.332 22.078 0.664 1 91.44 123 LYS A C 1
ATOM 1026 O O . LYS A 1 123 ? 7.398 23.219 0.179 1 91.44 123 LYS A O 1
ATOM 1031 N N . ARG A 1 124 ? 6.367 21.266 0.48 1 91.5 124 ARG A N 1
ATOM 1032 C CA . ARG A 1 124 ? 5.289 21.625 -0.438 1 91.5 124 ARG A CA 1
ATOM 1033 C C . ARG A 1 124 ? 4.441 22.766 0.125 1 91.5 124 ARG A C 1
ATOM 1035 O O . ARG A 1 124 ? 3.791 23.484 -0.627 1 91.5 124 ARG A O 1
ATOM 1042 N N . CYS A 1 125 ? 4.508 22.859 1.397 1 94.06 125 CYS A N 1
ATOM 1043 C CA . CYS A 1 125 ? 3.74 23.906 2.064 1 94.06 125 CYS A CA 1
ATOM 1044 C C . CYS A 1 125 ? 4.602 25.141 2.322 1 94.06 125 CYS A C 1
ATOM 1046 O O . CYS A 1 125 ? 4.199 26.047 3.059 1 94.06 125 CYS A O 1
ATOM 1048 N N . ASN A 1 126 ? 5.773 25.141 1.855 1 92.88 126 ASN A N 1
ATOM 1049 C CA . ASN A 1 126 ? 6.719 26.25 1.982 1 92.88 126 ASN A CA 1
ATOM 1050 C C . ASN A 1 126 ? 7.113 26.484 3.438 1 92.88 126 ASN A C 1
ATOM 1052 O O . ASN A 1 126 ? 7.25 27.625 3.869 1 92.88 126 ASN A O 1
ATOM 1056 N N . ILE A 1 127 ? 7.148 25.422 4.129 1 91.62 127 ILE A N 1
ATOM 1057 C CA . ILE A 1 127 ? 7.672 25.484 5.488 1 91.62 127 ILE A CA 1
ATOM 1058 C C . ILE A 1 127 ? 9.188 25.281 5.469 1 91.62 127 ILE A C 1
ATOM 1060 O O . ILE A 1 127 ? 9.68 24.328 4.855 1 91.62 127 ILE A O 1
ATOM 1064 N N . PRO A 1 128 ? 9.891 26.172 6.098 1 84 128 PRO A N 1
ATOM 1065 C CA . PRO A 1 128 ? 11.352 26.141 6.02 1 84 128 PRO A CA 1
ATOM 1066 C C . PRO A 1 128 ? 11.93 24.797 6.488 1 84 128 PRO A C 1
ATOM 1068 O O . PRO A 1 128 ? 11.32 24.125 7.316 1 84 128 PRO A O 1
ATOM 1071 N N . GLN A 1 129 ? 13.109 24.422 5.891 1 72.88 129 GLN A N 1
ATOM 1072 C CA . GLN A 1 129 ? 13.789 23.156 6.105 1 72.88 129 GLN A CA 1
ATOM 1073 C C . GLN A 1 129 ? 14.203 22.984 7.566 1 72.88 129 GLN A C 1
ATOM 1075 O O . GLN A 1 129 ? 14.297 21.875 8.07 1 72.88 129 GLN A O 1
ATOM 1080 N N . SER A 1 130 ? 14.57 24.047 8.25 1 70.44 130 SER A N 1
ATOM 1081 C CA . SER A 1 130 ? 14.891 23.969 9.672 1 70.44 130 SER A CA 1
ATOM 1082 C C . SER A 1 130 ? 13.773 23.281 10.461 1 70.44 130 SER A C 1
ATOM 1084 O O . SER A 1 130 ? 13.961 22.922 11.617 1 70.44 130 SER A O 1
ATOM 1086 N N . SER A 1 131 ? 12.75 22.906 9.641 1 64.81 131 SER A N 1
ATOM 1087 C CA . SER A 1 131 ? 11.57 22.312 10.273 1 64.81 131 SER A CA 1
ATOM 1088 C C . SER A 1 131 ? 11.492 20.812 10 1 64.81 131 SER A C 1
ATOM 1090 O O . SER A 1 131 ? 10.43 20.203 10.148 1 64.81 131 SER A O 1
ATOM 1092 N N . GLU A 1 132 ? 12.688 20.297 9.68 1 80.25 132 GLU A N 1
ATOM 1093 C CA . GLU A 1 132 ? 12.641 18.859 9.398 1 80.25 132 GLU A CA 1
ATOM 1094 C C . GLU A 1 132 ? 12.383 18.062 10.672 1 80.25 132 GLU A C 1
ATOM 1096 O O . GLU A 1 132 ? 12.82 18.453 11.758 1 80.25 132 GLU A O 1
ATOM 1101 N N . CYS A 1 133 ? 11.484 17.125 10.531 1 83 133 CYS A N 1
ATOM 1102 C CA . CYS A 1 133 ? 11.062 16.297 11.656 1 83 133 CYS A CA 1
ATOM 1103 C C . CYS A 1 133 ? 11.688 14.906 11.57 1 83 133 CYS A C 1
ATOM 1105 O O . CYS A 1 133 ? 11.961 14.406 10.477 1 83 133 CYS A O 1
ATOM 1107 N N . ASP A 1 134 ? 12.242 14.469 12.75 1 79.31 134 ASP A N 1
ATOM 1108 C CA . ASP A 1 134 ? 12.656 13.078 12.852 1 79.31 134 ASP A CA 1
ATOM 1109 C C . ASP A 1 134 ? 11.445 12.156 13 1 79.31 134 ASP A C 1
ATOM 1111 O O . ASP A 1 134 ? 10.984 11.898 14.109 1 79.31 134 ASP A O 1
ATOM 1115 N N . LEU A 1 135 ? 10.805 12.016 11.859 1 73.62 135 LEU A N 1
ATOM 1116 C CA . LEU A 1 135 ? 9.617 11.164 11.891 1 73.62 135 LEU A CA 1
ATOM 1117 C C . LEU A 1 135 ? 10 9.703 12.109 1 73.62 135 LEU A C 1
ATOM 1119 O O . LEU A 1 135 ? 11.031 9.242 11.602 1 73.62 135 LEU A O 1
ATOM 1123 N N . SER A 1 136 ? 9.625 9.102 13.273 1 62.44 136 SER A N 1
ATOM 1124 C CA . SER A 1 136 ? 9.859 7.699 13.594 1 62.44 136 SER A CA 1
ATOM 1125 C C . SER A 1 136 ? 8.984 6.785 12.742 1 62.44 136 SER A C 1
ATOM 1127 O O . SER A 1 136 ? 7.758 6.816 12.844 1 62.44 136 SER A O 1
ATOM 1129 N N . PHE A 1 137 ? 9.461 6.512 11.688 1 63.69 137 PHE A N 1
ATOM 1130 C CA . PHE A 1 137 ? 8.734 5.5 10.93 1 63.69 137 PHE A CA 1
ATOM 1131 C C . PHE A 1 137 ? 9.016 4.105 11.477 1 63.69 137 PHE A C 1
ATOM 1133 O O . PHE A 1 137 ? 8.828 3.109 10.781 1 63.69 137 PHE A O 1
ATOM 1140 N N . ASP A 1 138 ? 9.195 4.004 12.914 1 51.25 138 ASP A N 1
ATOM 1141 C CA . ASP A 1 138 ? 9.562 2.732 13.531 1 51.25 138 ASP A CA 1
ATOM 1142 C C . ASP A 1 138 ? 8.805 1.571 12.891 1 51.25 138 ASP A C 1
ATOM 1144 O O . ASP A 1 138 ? 7.641 1.715 12.523 1 51.25 138 ASP A O 1
ATOM 1148 N N . GLN A 1 139 ? 9.461 0.67 12.273 1 47.47 139 GLN A N 1
ATOM 1149 C CA . GLN A 1 139 ? 9.078 -0.703 11.961 1 47.47 139 GLN A CA 1
ATOM 1150 C C . GLN A 1 139 ? 8.438 -1.381 13.164 1 47.47 139 GLN A C 1
ATOM 1152 O O . GLN A 1 139 ? 9.055 -1.483 14.227 1 47.47 139 GLN A O 1
ATOM 1157 N N . TYR A 1 140 ? 7.262 -0.961 13.609 1 35.75 140 TYR A N 1
ATOM 1158 C CA . TYR A 1 140 ? 6.738 -1.872 14.625 1 35.75 140 TYR A CA 1
ATOM 1159 C C . TYR A 1 140 ? 6.492 -3.256 14.039 1 35.75 140 TYR A C 1
ATOM 1161 O O . TYR A 1 140 ? 6.188 -3.389 12.852 1 35.75 140 TYR A O 1
ATOM 1169 N N . MET B 1 1 ? -8.68 25.156 78.25 1 35.12 1 MET B N 1
ATOM 1170 C CA . MET B 1 1 ? -7.797 24.516 77.312 1 35.12 1 MET B CA 1
ATOM 1171 C C . MET B 1 1 ? -8.438 24.469 75.938 1 35.12 1 MET B C 1
ATOM 1173 O O . MET B 1 1 ? -7.84 23.953 75 1 35.12 1 MET B O 1
ATOM 1177 N N . ALA B 1 2 ? -9.641 24.797 75.938 1 51 2 ALA B N 1
ATOM 1178 C CA . ALA B 1 2 ? -10.414 24.688 74.75 1 51 2 ALA B CA 1
ATOM 1179 C C . ALA B 1 2 ? -10.125 25.844 73.812 1 51 2 ALA B C 1
ATOM 1181 O O . ALA B 1 2 ? -10.266 25.719 72.562 1 51 2 ALA B O 1
ATOM 1182 N N . ARG B 1 3 ? -9.711 26.984 74.375 1 57.38 3 ARG B N 1
ATOM 1183 C CA . ARG B 1 3 ? -9.523 28.172 73.562 1 57.38 3 ARG B CA 1
ATOM 1184 C C . ARG B 1 3 ? -8.328 28.016 72.625 1 57.38 3 ARG B C 1
ATOM 1186 O O . ARG B 1 3 ? -8.352 28.484 71.5 1 57.38 3 ARG B O 1
ATOM 1193 N N . HIS B 1 4 ? -7.328 27.281 73.25 1 60.91 4 HIS B N 1
ATOM 1194 C CA . HIS B 1 4 ? -6.125 27.125 72.438 1 60.91 4 HIS B CA 1
ATOM 1195 C C . HIS B 1 4 ? -6.355 26.125 71.312 1 60.91 4 HIS B C 1
ATOM 1197 O O . HIS B 1 4 ? -5.734 26.234 70.25 1 60.91 4 HIS B O 1
ATOM 1203 N N . ASN B 1 5 ? -7.492 25.406 71.5 1 58.34 5 ASN B N 1
ATOM 1204 C CA . ASN B 1 5 ? -7.723 24.375 70.5 1 58.34 5 ASN B CA 1
ATOM 1205 C C . ASN B 1 5 ? -8.406 24.953 69.25 1 58.34 5 ASN B C 1
ATOM 1207 O O . ASN B 1 5 ? -8.211 24.453 68.125 1 58.34 5 ASN B O 1
ATOM 1211 N N . ILE B 1 6 ? -9.016 26.156 69.5 1 61.97 6 ILE B N 1
ATOM 1212 C CA . ILE B 1 6 ? -9.758 26.703 68.375 1 61.97 6 ILE B CA 1
ATOM 1213 C C . ILE B 1 6 ? -8.797 27.438 67.438 1 61.97 6 ILE B C 1
ATOM 1215 O O . ILE B 1 6 ? -8.914 27.344 66.188 1 61.97 6 ILE B O 1
ATOM 1219 N N . ILE B 1 7 ? -7.727 28.031 68.062 1 59.97 7 ILE B N 1
ATOM 1220 C CA . ILE B 1 7 ? -6.773 28.797 67.25 1 59.97 7 ILE B CA 1
ATOM 1221 C C . ILE B 1 7 ? -5.906 27.828 66.438 1 59.97 7 ILE B C 1
ATOM 1223 O O . ILE B 1 7 ? -5.586 28.094 65.312 1 59.97 7 ILE B O 1
ATOM 1227 N N . LEU B 1 8 ? -5.805 26.594 67 1 58.81 8 LEU B N 1
ATOM 1228 C CA . LEU B 1 8 ? -4.977 25.609 66.312 1 58.81 8 LEU B CA 1
ATOM 1229 C C . LEU B 1 8 ? -5.688 25.047 65.125 1 58.81 8 LEU B C 1
ATOM 1231 O O . LEU B 1 8 ? -5.066 24.859 64.062 1 58.81 8 LEU B O 1
ATOM 1235 N N . ILE B 1 9 ? -6.969 24.984 65.25 1 60.47 9 ILE B N 1
ATOM 1236 C CA . ILE B 1 9 ? -7.719 24.406 64.188 1 60.47 9 ILE B CA 1
ATOM 1237 C C . ILE B 1 9 ? -7.844 25.422 63.031 1 60.47 9 ILE B C 1
ATOM 1239 O O . ILE B 1 9 ? -7.699 25.078 61.844 1 60.47 9 ILE B O 1
ATOM 1243 N N . ALA B 1 10 ? -7.934 26.688 63.406 1 63.03 10 ALA B N 1
ATOM 1244 C CA . ALA B 1 10 ? -8.094 27.703 62.375 1 63.03 10 ALA B CA 1
ATOM 1245 C C . ALA B 1 10 ? -6.793 27.906 61.594 1 63.03 10 ALA B C 1
ATOM 1247 O O . ALA B 1 10 ? -6.812 28.094 60.375 1 63.03 10 ALA B O 1
ATOM 1248 N N . THR B 1 11 ? -5.668 27.719 62.344 1 63.41 11 THR B N 1
ATOM 1249 C CA . THR B 1 11 ? -4.379 27.828 61.688 1 63.41 11 THR B CA 1
ATOM 1250 C C . THR B 1 11 ? -4.121 26.609 60.812 1 63.41 11 THR B C 1
ATOM 1252 O O . THR B 1 11 ? -3.539 26.734 59.719 1 63.41 11 THR B O 1
ATOM 1255 N N . LEU B 1 12 ? -4.648 25.484 61.25 1 61.19 12 LEU B N 1
ATOM 1256 C CA . LEU B 1 12 ? -4.461 24.266 60.469 1 61.19 12 LEU B CA 1
ATOM 1257 C C . LEU B 1 12 ? -5.293 24.312 59.219 1 61.19 12 LEU B C 1
ATOM 1259 O O . LEU B 1 12 ? -4.836 23.875 58.156 1 61.19 12 LEU B O 1
ATOM 1263 N N . LEU B 1 13 ? 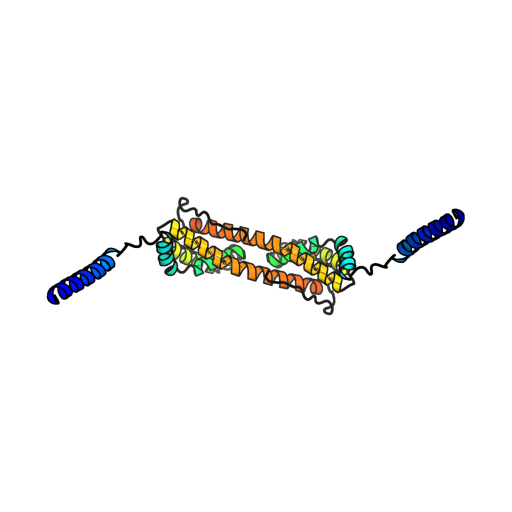-6.457 24.875 59.344 1 61.25 13 LEU B N 1
ATOM 1264 C CA . LEU B 1 13 ? -7.316 24.969 58.188 1 61.25 13 LEU B CA 1
ATOM 1265 C C . LEU B 1 13 ? -6.773 26 57.188 1 61.25 13 LEU B C 1
ATOM 1267 O O . LEU B 1 13 ? -6.844 25.812 55.969 1 61.25 13 LEU B O 1
ATOM 1271 N N . ALA B 1 14 ? -6.219 27.094 57.75 1 61.06 14 ALA B N 1
ATOM 1272 C CA . ALA B 1 14 ? -5.652 28.109 56.875 1 61.06 14 ALA B CA 1
ATOM 1273 C C . ALA B 1 14 ? -4.383 27.609 56.188 1 61.06 14 ALA B C 1
ATOM 1275 O O . ALA B 1 14 ? -4.109 27.953 55.031 1 61.06 14 ALA B O 1
ATOM 1276 N N . PHE B 1 15 ? -3.631 26.688 56.875 1 59.72 15 PHE B N 1
ATOM 1277 C CA . PHE B 1 15 ? -2.422 26.125 56.281 1 59.72 15 PHE B CA 1
ATOM 1278 C C . PHE B 1 15 ? -2.77 25.141 55.156 1 59.72 15 PHE B C 1
ATOM 1280 O O . PHE B 1 15 ? -2.055 25.062 54.156 1 59.72 15 PHE B O 1
ATOM 1287 N N . VAL B 1 16 ? -3.871 24.422 55.344 1 59.81 16 VAL B N 1
ATOM 1288 C CA . VAL B 1 16 ? -4.262 23.469 54.312 1 59.81 16 VAL B CA 1
ATOM 1289 C C . VAL B 1 16 ? -4.75 24.219 53.094 1 59.8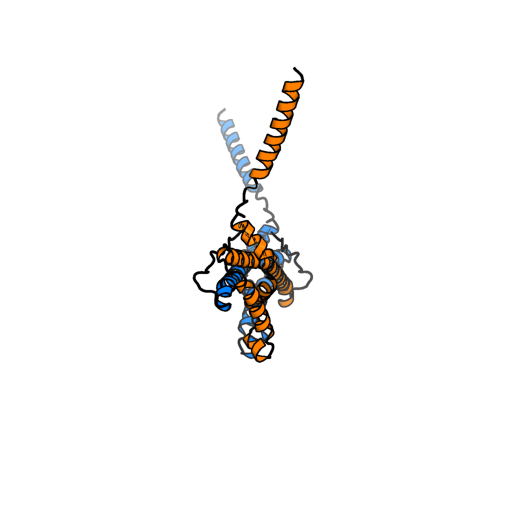1 16 VAL B C 1
ATOM 1291 O O . VAL B 1 16 ? -4.48 23.797 51.938 1 59.81 16 VAL B O 1
ATOM 1294 N N . LEU B 1 17 ? -5.414 25.344 53.312 1 56.72 17 LEU B N 1
ATOM 1295 C CA . LEU B 1 17 ? -5.875 26.109 52.156 1 56.72 17 LEU B CA 1
ATOM 1296 C C . LEU B 1 17 ? -4.711 26.812 51.469 1 56.72 17 LEU B C 1
ATOM 1298 O O . LEU B 1 17 ? -4.742 27.047 50.281 1 56.72 17 LEU B O 1
ATOM 1302 N N . PHE B 1 18 ? -3.666 27.234 52.312 1 58.34 18 PHE B N 1
ATOM 1303 C CA . PHE B 1 18 ? -2.52 27.938 51.75 1 58.34 18 PHE B CA 1
ATOM 1304 C C . PHE B 1 18 ? -1.678 26.984 50.906 1 58.34 18 PHE B C 1
ATOM 1306 O O . PHE B 1 18 ? -1.133 27.391 49.875 1 58.34 18 PHE B O 1
ATOM 1313 N N . ILE B 1 19 ? -1.581 25.734 51.375 1 51.47 19 ILE B N 1
ATOM 1314 C CA . ILE B 1 19 ? -0.806 24.797 50.562 1 51.47 19 ILE B CA 1
ATOM 1315 C C . ILE B 1 19 ? -1.557 24.469 49.281 1 51.47 19 ILE B C 1
ATOM 1317 O O . ILE B 1 19 ? -0.944 24.312 48.219 1 51.47 19 ILE B O 1
ATOM 1321 N N . ALA B 1 20 ? -2.879 24.422 49.344 1 50.38 20 ALA B N 1
ATOM 1322 C CA . ALA B 1 20 ? -3.631 24.078 48.156 1 50.38 20 ALA B CA 1
ATOM 1323 C C . ALA B 1 20 ? -3.533 25.188 47.094 1 50.38 20 ALA B C 1
ATOM 1325 O O . ALA B 1 20 ? -3.613 24.922 45.906 1 50.38 20 ALA B O 1
ATOM 1326 N N . GLN B 1 21 ? -3.506 26.453 47.625 1 52.5 21 GLN B N 1
ATOM 1327 C CA . GLN B 1 21 ? -3.551 27.531 46.625 1 52.5 21 GLN B CA 1
ATOM 1328 C C . GLN B 1 21 ? -2.221 27.656 45.906 1 52.5 21 GLN B C 1
ATOM 1330 O O . GLN B 1 21 ? -2.176 28.125 44.75 1 52.5 21 GLN B O 1
ATOM 1335 N N . THR B 1 22 ? -1.172 27.453 46.688 1 44.53 22 THR B N 1
ATOM 1336 C CA . THR B 1 22 ? 0.066 27.781 45.969 1 44.53 22 THR B CA 1
ATOM 1337 C C . THR B 1 22 ? 0.441 26.688 44.969 1 44.53 22 THR B C 1
ATOM 1339 O O . THR B 1 22 ? 1.38 26.844 44.188 1 44.53 22 THR B O 1
ATOM 1342 N N . THR B 1 23 ? 0.02 25.469 45.375 1 42.88 23 THR B N 1
ATOM 1343 C CA . THR B 1 23 ? 0.517 24.547 44.375 1 42.88 23 THR B CA 1
ATOM 1344 C C . THR B 1 23 ? -0.175 24.781 43.031 1 42.88 23 THR B C 1
ATOM 1346 O O . THR B 1 23 ? -1.052 24.016 42.625 1 42.88 23 THR B O 1
ATOM 1349 N N . ALA B 1 24 ? -0.935 25.922 42.812 1 41.81 24 ALA B N 1
ATOM 1350 C CA . ALA B 1 24 ? -1.12 26.219 41.406 1 41.81 24 ALA B CA 1
ATOM 1351 C C . ALA B 1 24 ? 0.173 26 40.625 1 41.81 24 ALA B C 1
ATOM 1353 O O . ALA B 1 24 ? 1.072 26.844 40.656 1 41.81 24 ALA B O 1
ATOM 1354 N N . THR B 1 25 ? 0.918 24.922 40.875 1 42.62 25 THR B N 1
ATOM 1355 C CA . THR B 1 25 ? 2.016 24.641 39.969 1 42.62 25 THR B CA 1
ATOM 1356 C C . THR B 1 25 ? 1.643 25.031 38.531 1 42.62 25 THR B C 1
ATOM 1358 O O . THR B 1 25 ? 0.549 24.719 38.062 1 42.62 25 THR B O 1
ATOM 1361 N N . ARG B 1 26 ? 1.892 26.203 38.094 1 45.28 26 ARG B N 1
ATOM 1362 C CA . ARG B 1 26 ? 2.002 26.375 36.656 1 45.28 26 ARG B CA 1
ATOM 1363 C C . ARG B 1 26 ? 2.375 25.062 35.969 1 45.28 26 ARG B C 1
ATOM 1365 O O . ARG B 1 26 ? 3.486 24.562 36.125 1 45.28 26 ARG B O 1
ATOM 1372 N N . LYS B 1 27 ? 1.62 24.047 36.094 1 46.38 27 LYS B N 1
ATOM 1373 C CA . LYS B 1 27 ? 1.857 22.922 35.219 1 46.38 27 LYS B CA 1
ATOM 1374 C C . LYS B 1 27 ? 2.461 23.391 33.875 1 46.38 27 LYS B C 1
ATOM 1376 O O . LYS B 1 27 ? 1.796 24.062 33.094 1 46.38 27 LYS B O 1
ATOM 1381 N N . SER B 1 28 ? 3.584 23.922 33.844 1 48.12 28 SER B N 1
ATOM 1382 C CA . SER B 1 28 ? 4.316 24.016 32.562 1 48.12 28 SER B CA 1
ATOM 1383 C C . SER B 1 28 ? 3.865 22.938 31.594 1 48.12 28 SER B C 1
ATOM 1385 O O . SER B 1 28 ? 3.934 21.75 31.891 1 48.12 28 SER B O 1
ATOM 1387 N N . ASP B 1 29 ? 2.768 23.031 30.984 1 52.34 29 ASP B N 1
ATOM 1388 C CA . ASP B 1 29 ? 2.271 22.078 29.984 1 52.34 29 ASP B CA 1
ATOM 1389 C C . ASP B 1 29 ? 3.422 21.328 29.328 1 52.34 29 ASP B C 1
ATOM 1391 O O . ASP B 1 29 ? 4.367 21.953 28.828 1 52.34 29 ASP B O 1
ATOM 1395 N N . ARG B 1 30 ? 3.855 20.219 29.781 1 58.03 30 ARG B N 1
ATOM 1396 C CA . ARG B 1 30 ? 4.859 19.438 29.062 1 58.03 30 ARG B CA 1
ATOM 1397 C C . ARG B 1 30 ? 4.785 19.703 27.562 1 58.03 30 ARG B C 1
ATOM 1399 O O . ARG B 1 30 ? 3.723 20.031 27.031 1 58.03 30 ARG B O 1
ATOM 1406 N N . PRO B 1 31 ? 5.918 20.156 27.062 1 62.84 31 PRO B N 1
ATOM 1407 C CA . PRO B 1 31 ? 5.938 20.469 25.625 1 62.84 31 PRO B CA 1
ATOM 1408 C C . PRO B 1 31 ? 4.957 19.609 24.828 1 62.84 31 PRO B C 1
ATOM 1410 O O . PRO B 1 31 ? 4.289 20.109 23.922 1 62.84 31 PRO B O 1
ATOM 1413 N N . ASP B 1 32 ? 4.73 18.438 25.359 1 75.31 32 ASP B N 1
ATOM 1414 C CA . ASP B 1 32 ? 3.842 17.5 24.656 1 75.31 32 ASP B CA 1
ATOM 1415 C C . ASP B 1 32 ? 2.379 17.906 24.844 1 75.31 32 ASP B C 1
ATOM 1417 O O . ASP B 1 32 ? 1.578 17.797 23.922 1 75.31 32 ASP B O 1
ATOM 1421 N N . GLU B 1 33 ? 2.021 18.5 26 1 84.19 33 GLU B N 1
ATOM 1422 C CA . GLU B 1 33 ? 0.627 18.844 26.25 1 84.19 33 GLU B CA 1
ATOM 1423 C C . GLU B 1 33 ? 0.207 20.062 25.438 1 84.19 33 GLU B C 1
ATOM 1425 O O . GLU B 1 33 ? -0.922 20.125 24.938 1 84.19 33 GLU B O 1
ATOM 1430 N N . ARG B 1 34 ? 1.157 20.953 25.359 1 88.44 34 ARG B N 1
ATOM 1431 C CA . ARG B 1 34 ? 0.886 22.141 24.547 1 88.44 34 ARG B CA 1
ATOM 1432 C C . ARG B 1 34 ? 0.596 21.766 23.109 1 88.44 34 ARG B C 1
ATOM 1434 O O . ARG B 1 34 ? -0.379 22.234 22.516 1 88.44 34 ARG B O 1
ATOM 1441 N N . CYS B 1 35 ? 1.389 20.938 22.609 1 91.31 35 CYS B N 1
ATOM 1442 C CA . CYS B 1 35 ? 1.205 20.516 21.234 1 91.31 35 CYS B CA 1
ATOM 1443 C C . CYS B 1 35 ? -0.078 19.719 21.062 1 91.31 35 CYS B C 1
ATOM 1445 O O . CYS B 1 35 ? -0.809 19.891 20.094 1 91.31 35 CYS B O 1
ATOM 1447 N N . ARG B 1 36 ? -0.365 18.891 22.047 1 89.75 36 ARG B N 1
ATOM 1448 C CA . ARG B 1 36 ? -1.57 18.078 21.984 1 89.75 36 ARG B CA 1
ATOM 1449 C C . ARG B 1 36 ? -2.818 18.938 21.891 1 89.75 36 ARG B C 1
ATOM 1451 O O . ARG B 1 36 ? -3.719 18.656 21.094 1 89.75 36 ARG B O 1
ATOM 1458 N N . ARG B 1 37 ? -2.891 20 22.625 1 90.06 37 ARG B N 1
ATOM 1459 C CA . ARG B 1 37 ? -4.023 20.922 22.562 1 90.06 37 ARG B CA 1
ATOM 1460 C C . ARG B 1 37 ? -4.109 21.609 21.203 1 90.06 37 ARG B C 1
ATOM 1462 O O . ARG B 1 37 ? -5.191 21.719 20.625 1 90.06 37 ARG B O 1
ATOM 1469 N N . LYS B 1 38 ? -2.994 22 20.75 1 90.81 38 LYS B N 1
ATOM 1470 C CA . LYS B 1 38 ? -2.941 22.641 19.453 1 90.81 38 LYS B CA 1
ATOM 1471 C C . LYS B 1 38 ? -3.381 21.688 18.344 1 90.81 38 LYS B C 1
ATOM 1473 O O . LYS B 1 38 ? -4.137 22.062 17.453 1 90.81 38 LYS B O 1
ATOM 1478 N N . LEU B 1 39 ? -2.949 20.453 18.422 1 92.25 39 LEU B N 1
ATOM 1479 C CA . LEU B 1 39 ? -3.248 19.469 17.391 1 92.25 39 LEU B CA 1
ATOM 1480 C C . LEU B 1 39 ? -4.738 19.141 17.359 1 92.25 39 LEU B C 1
ATOM 1482 O O . LEU B 1 39 ? -5.293 18.828 16.312 1 92.25 39 LEU B O 1
ATOM 1486 N N . GLN B 1 40 ? -5.383 19.234 18.5 1 91.56 40 GLN B N 1
ATOM 1487 C CA . GLN B 1 40 ? -6.812 18.953 18.578 1 91.56 40 GLN B CA 1
ATOM 1488 C C . GLN B 1 40 ? -7.617 19.984 17.797 1 91.56 40 GLN B C 1
ATOM 1490 O O . GLN B 1 40 ? -8.742 19.703 17.375 1 91.56 40 GLN B O 1
ATOM 1495 N N . SER B 1 41 ? -6.992 21.156 17.594 1 91.56 41 SER B N 1
ATOM 1496 C CA . SER B 1 41 ? -7.691 22.219 16.875 1 91.56 41 SER B CA 1
ATOM 1497 C C . SER B 1 41 ? -7.441 22.125 15.375 1 91.56 41 SER B C 1
ATOM 1499 O O . SER B 1 41 ? -8.102 22.797 14.586 1 91.56 41 SER B O 1
ATOM 1501 N N . LEU B 1 42 ? -6.512 21.266 14.977 1 93.5 42 LEU B N 1
ATOM 1502 C CA . LEU B 1 42 ? -6.148 21.156 13.57 1 93.5 42 LEU B CA 1
ATOM 1503 C C . LEU B 1 42 ? -7.012 20.109 12.867 1 93.5 42 LEU B C 1
ATOM 1505 O O . LEU B 1 42 ? -7.383 19.094 13.477 1 93.5 42 LEU B O 1
ATOM 1509 N N . ASN B 1 43 ? -7.359 20.375 11.648 1 93.62 43 ASN B N 1
ATOM 1510 C CA . ASN B 1 43 ? -7.961 19.391 10.766 1 93.62 43 ASN B CA 1
ATOM 1511 C C . ASN B 1 43 ? -6.934 18.781 9.82 1 93.62 43 ASN B C 1
ATOM 1513 O O . ASN B 1 43 ? -6.676 19.312 8.742 1 93.62 43 ASN B O 1
ATOM 1517 N N . LEU B 1 44 ? -6.375 17.625 10.25 1 95.44 44 LEU B N 1
ATOM 1518 C CA . LEU B 1 44 ? -5.27 17 9.523 1 95.44 44 LEU B CA 1
ATOM 1519 C C . LEU B 1 44 ? -5.793 16.109 8.406 1 95.44 44 LEU B C 1
ATOM 1521 O O . LEU B 1 44 ? -5.012 15.57 7.613 1 95.44 44 LEU B O 1
ATOM 1525 N N . ARG B 1 45 ? -7.16 15.969 8.289 1 93.5 45 ARG B N 1
ATOM 1526 C CA . ARG B 1 45 ? -7.781 15.07 7.316 1 93.5 45 ARG B CA 1
ATOM 1527 C C . ARG B 1 45 ? -7.422 15.477 5.891 1 93.5 45 ARG B C 1
ATOM 1529 O O . ARG B 1 45 ? -7.195 14.617 5.039 1 93.5 45 ARG B O 1
ATOM 1536 N N . HIS B 1 46 ? -7.324 16.766 5.684 1 93.94 46 HIS B N 1
ATOM 1537 C CA . HIS B 1 46 ? -6.988 17.234 4.348 1 93.94 46 HIS B CA 1
ATOM 1538 C C . HIS B 1 46 ? -5.562 16.844 3.969 1 93.94 46 HIS B C 1
ATOM 1540 O O . HIS B 1 46 ? -5.297 16.5 2.818 1 93.94 46 HIS B O 1
ATOM 1546 N N . CYS B 1 47 ? -4.699 16.891 4.941 1 96 47 CYS B N 1
ATOM 1547 C CA . CYS B 1 47 ? -3.324 16.469 4.695 1 96 47 CYS B CA 1
ATOM 1548 C C . CYS B 1 47 ? -3.25 14.961 4.441 1 96 47 CYS B C 1
ATOM 1550 O O . CYS B 1 47 ? -2.57 14.516 3.518 1 96 47 CYS B O 1
ATOM 1552 N N . GLU B 1 48 ? -4.008 14.219 5.297 1 95.31 48 GLU B N 1
ATOM 1553 C CA . GLU B 1 48 ? -4.066 12.773 5.125 1 95.31 48 GLU B CA 1
ATOM 1554 C C . GLU B 1 48 ? -4.582 12.398 3.738 1 95.31 48 GLU B C 1
ATOM 1556 O O . GLU B 1 48 ? -4.008 11.539 3.068 1 95.31 48 GLU B O 1
ATOM 1561 N N . GLU B 1 49 ? -5.625 13.102 3.311 1 92.38 49 GLU B N 1
ATOM 1562 C CA . GLU B 1 49 ? -6.199 12.82 1.999 1 92.38 49 GLU B CA 1
ATOM 1563 C C . GLU B 1 49 ? -5.238 13.203 0.879 1 92.38 49 GLU B C 1
ATOM 1565 O O . GLU B 1 49 ? -5.102 12.484 -0.108 1 92.38 49 GLU B O 1
ATOM 1570 N N . HIS B 1 50 ? -4.637 14.289 1.058 1 92.44 50 HIS B N 1
ATOM 1571 C CA . HIS B 1 50 ? -3.672 14.742 0.062 1 92.44 50 HIS B CA 1
ATOM 1572 C C . HIS B 1 50 ? -2.541 13.727 -0.103 1 92.44 50 HIS B C 1
ATOM 1574 O O . HIS B 1 50 ? -2.176 13.375 -1.227 1 92.44 50 HIS B O 1
ATOM 1580 N N . ILE B 1 51 ? -2.012 13.203 1.032 1 93.94 51 ILE B N 1
ATOM 1581 C CA . ILE B 1 51 ? -0.918 12.242 1.015 1 93.94 51 ILE B CA 1
ATOM 1582 C C . ILE B 1 51 ? -1.392 10.938 0.377 1 93.94 51 ILE B C 1
ATOM 1584 O O . ILE B 1 51 ? -0.689 10.352 -0.452 1 93.94 51 ILE B O 1
ATOM 1588 N N . MET B 1 52 ? -2.588 10.516 0.765 1 91.06 52 MET B N 1
ATOM 1589 C CA . MET B 1 52 ? -3.15 9.297 0.199 1 91.06 52 MET B CA 1
ATOM 1590 C C . MET B 1 52 ? -3.262 9.398 -1.318 1 91.06 52 MET B C 1
ATOM 1592 O O . MET B 1 52 ? -2.934 8.453 -2.035 1 91.06 52 MET B O 1
ATOM 1596 N N . GLN B 1 53 ? -3.639 10.539 -1.799 1 87.06 53 GLN B N 1
ATOM 1597 C CA . GLN B 1 53 ? -3.777 10.758 -3.234 1 87.06 53 GLN B CA 1
ATOM 1598 C C . GLN B 1 53 ? -2.422 10.68 -3.934 1 87.06 53 GLN B C 1
ATOM 1600 O O . GLN B 1 53 ? -2.318 10.141 -5.035 1 87.06 53 GLN B O 1
ATOM 1605 N N . ARG B 1 54 ? -1.478 11.188 -3.234 1 87.25 54 ARG B N 1
ATOM 1606 C CA . ARG B 1 54 ? -0.139 11.188 -3.816 1 87.25 54 ARG B CA 1
ATOM 1607 C C . ARG B 1 54 ? 0.43 9.773 -3.885 1 87.25 54 ARG B C 1
ATOM 1609 O O . ARG B 1 54 ? 1.14 9.43 -4.832 1 87.25 54 ARG B O 1
ATOM 1616 N N . ILE B 1 55 ? 0.146 8.922 -2.887 1 86.62 55 ILE B N 1
ATOM 1617 C CA . ILE B 1 55 ? 0.628 7.543 -2.818 1 86.62 55 ILE B CA 1
ATOM 1618 C C . ILE B 1 55 ? -0.093 6.691 -3.859 1 86.62 55 ILE B C 1
ATOM 1620 O O . ILE B 1 55 ? 0.519 5.836 -4.5 1 86.62 55 ILE B O 1
ATOM 1624 N N . GLN B 1 56 ? -1.366 6.809 -4.039 1 77.38 56 GLN B N 1
ATOM 1625 C CA . GLN B 1 56 ? -2.152 6.008 -4.973 1 77.38 56 GLN B CA 1
ATOM 1626 C C . GLN B 1 56 ? -1.926 6.457 -6.414 1 77.38 56 GLN B C 1
ATOM 1628 O O . GLN B 1 56 ? -2.389 5.805 -7.352 1 77.38 56 GLN B O 1
ATOM 1633 N N . LYS B 1 57 ? -0.746 7.191 -6.633 1 65.81 57 LYS B N 1
ATOM 1634 C CA . LYS B 1 57 ? -0.27 7.621 -7.945 1 65.81 57 LYS B CA 1
ATOM 1635 C C . LYS B 1 57 ? -1.434 8.008 -8.852 1 65.81 57 LYS B C 1
ATOM 1637 O O . LYS B 1 57 ? -1.319 7.934 -10.078 1 65.81 57 LYS B O 1
ATOM 1642 N N . GLU B 1 58 ? -2.562 8.336 -8.328 1 55.75 58 GLU B N 1
ATOM 1643 C CA . GLU B 1 58 ? -3.473 8.836 -9.359 1 55.75 58 GLU B CA 1
ATOM 1644 C C . GLU B 1 58 ? -2.826 9.953 -10.172 1 55.75 58 GLU B C 1
ATOM 1646 O O . GLU B 1 58 ? -2.121 10.805 -9.617 1 55.75 58 GLU B O 1
ATOM 1651 N N . ASP B 1 59 ? -2.318 9.586 -11.305 1 50.34 59 ASP B N 1
ATOM 1652 C CA . ASP B 1 59 ? -1.584 10.484 -12.195 1 50.34 59 ASP B CA 1
ATOM 1653 C C . ASP B 1 59 ? -2.18 11.891 -12.172 1 50.34 59 ASP B C 1
ATOM 1655 O O . ASP B 1 59 ? -3.283 12.117 -12.672 1 50.34 59 ASP B O 1
ATOM 1659 N N . GLU B 1 60 ? -1.653 12.664 -11.266 1 55.19 60 GLU B N 1
ATOM 1660 C CA . GLU B 1 60 ? -1.988 14.086 -11.305 1 55.19 60 GLU B CA 1
ATOM 1661 C C . GLU B 1 60 ? -2.047 14.602 -12.742 1 55.19 60 GLU B C 1
ATOM 1663 O O . GLU B 1 60 ? -2.928 15.391 -13.086 1 55.19 60 GLU B O 1
ATOM 1668 N N . ASP B 1 61 ? -1.056 14.078 -13.492 1 53.34 61 ASP B N 1
ATOM 1669 C CA . ASP B 1 61 ? -0.999 14.531 -14.883 1 53.34 61 ASP B CA 1
ATOM 1670 C C . ASP B 1 61 ? -2.24 14.094 -15.656 1 53.34 61 ASP B C 1
ATOM 1672 O O . ASP B 1 61 ? -2.789 14.867 -16.438 1 53.34 61 ASP B O 1
ATOM 1676 N N . VAL B 1 62 ? -2.604 12.836 -15.289 1 54.5 62 VAL B N 1
ATOM 1677 C CA . VAL B 1 62 ? -3.789 12.367 -16 1 54.5 62 VAL B CA 1
ATOM 1678 C C . VAL B 1 62 ? -5.012 13.164 -15.547 1 54.5 62 VAL B C 1
ATOM 1680 O O . VAL B 1 62 ? -5.832 13.578 -16.359 1 54.5 62 VAL B O 1
ATOM 1683 N N . LEU B 1 63 ? -4.988 13.367 -14.258 1 56.19 63 LEU B N 1
ATOM 1684 C CA . LEU B 1 63 ? -6.117 14.148 -13.758 1 56.19 63 LEU B CA 1
ATOM 1685 C C . LEU B 1 63 ? -6.059 15.586 -14.258 1 56.19 63 LEU B C 1
ATOM 1687 O O . LEU B 1 63 ? -7.078 16.156 -14.648 1 56.19 63 LEU B O 1
ATOM 1691 N N . ARG B 1 64 ? -4.91 16.172 -14.258 1 58.47 64 ARG B N 1
ATOM 1692 C CA . ARG B 1 64 ? -4.738 17.516 -14.805 1 58.47 64 ARG B CA 1
ATOM 1693 C C . ARG B 1 64 ? -5.141 17.547 -16.281 1 58.47 64 ARG B C 1
ATOM 1695 O O . ARG B 1 64 ? -5.793 18.5 -16.719 1 58.47 64 ARG B O 1
ATOM 1702 N N . MET B 1 65 ? -4.773 16.516 -16.938 1 55.53 65 MET B N 1
ATOM 1703 C CA . MET B 1 65 ? -5.137 16.438 -18.359 1 55.53 65 MET B CA 1
ATOM 1704 C C . MET B 1 65 ? -6.648 16.359 -18.516 1 55.53 65 MET B C 1
ATOM 1706 O O . MET B 1 65 ? -7.191 16.828 -19.516 1 55.53 65 MET B O 1
ATOM 1710 N N . ARG B 1 66 ? -7.238 15.852 -17.438 1 58.53 66 ARG B N 1
ATOM 1711 C CA . ARG B 1 66 ? -8.688 15.719 -17.531 1 58.53 66 ARG B CA 1
ATOM 1712 C C . ARG B 1 66 ? -9.383 16.938 -16.922 1 58.53 66 ARG B C 1
ATOM 1714 O O . ARG B 1 66 ? -10.609 17 -16.891 1 58.53 66 ARG B O 1
ATOM 1721 N N . GLY B 1 67 ? -8.594 17.797 -16.422 1 58.53 67 GLY B N 1
ATOM 1722 C CA . GLY B 1 67 ? -9.133 19.031 -15.875 1 58.53 67 GLY B CA 1
ATOM 1723 C C . GLY B 1 67 ? -9.578 18.906 -14.43 1 58.53 67 GLY B C 1
ATOM 1724 O O . GLY B 1 67 ? -10.32 19.75 -13.922 1 58.53 67 GLY B O 1
ATOM 1725 N N . ILE B 1 68 ? -9.438 17.828 -13.883 1 55.44 68 ILE B N 1
ATOM 1726 C CA . ILE B 1 68 ? -9.875 17.609 -12.508 1 55.44 68 ILE B CA 1
ATOM 1727 C C . ILE B 1 68 ? -8.828 18.156 -11.539 1 55.44 68 ILE B C 1
ATOM 1729 O O . ILE B 1 68 ? -7.68 17.703 -11.547 1 55.44 68 ILE B O 1
ATOM 1733 N N . ASN B 1 69 ? -8.977 19.328 -10.945 1 57.72 69 ASN B N 1
ATOM 1734 C CA . ASN B 1 69 ? -8.07 20.078 -10.086 1 57.72 69 ASN B CA 1
ATOM 1735 C C . ASN B 1 69 ? -8.289 19.75 -8.609 1 57.72 69 ASN B C 1
ATOM 1737 O O . ASN B 1 69 ? -7.984 20.547 -7.738 1 57.72 69 ASN B O 1
ATOM 1741 N N . HIS B 1 70 ? -8.938 18.656 -8.305 1 59.59 70 HIS B N 1
ATOM 1742 C CA . HIS B 1 70 ? -9.289 18.312 -6.934 1 59.59 70 HIS B CA 1
ATOM 1743 C C . HIS B 1 70 ? -8.047 18.188 -6.059 1 59.59 70 HIS B C 1
ATOM 1745 O O . HIS B 1 70 ? -8.078 18.562 -4.879 1 59.59 70 HIS B O 1
ATOM 1751 N N . HIS B 1 71 ? -6.922 18.094 -6.609 1 63.19 71 HIS B N 1
ATOM 1752 C CA . HIS B 1 71 ? -5.707 17.828 -5.852 1 63.19 71 HIS B CA 1
ATOM 1753 C C . HIS B 1 71 ? -5.133 19.094 -5.25 1 63.19 71 HIS B C 1
ATOM 1755 O O . HIS B 1 71 ? -4.691 19.109 -4.098 1 63.19 71 HIS B O 1
ATOM 1761 N N . GLU B 1 72 ? -5.355 20.203 -5.941 1 70.12 72 GLU B N 1
ATOM 1762 C CA . GLU B 1 72 ? -4.762 21.453 -5.488 1 70.12 72 GLU B CA 1
ATOM 1763 C C . GLU B 1 72 ? -5.531 22.031 -4.309 1 70.12 72 GLU B C 1
ATOM 1765 O O . GLU B 1 72 ? -4.938 22.594 -3.387 1 70.12 72 GLU B O 1
ATOM 1770 N N . ASP B 1 73 ? -6.793 21.641 -4.289 1 83.81 73 ASP B N 1
ATOM 1771 C CA . ASP B 1 73 ? -7.621 22.156 -3.211 1 83.81 73 ASP B CA 1
ATOM 1772 C C . ASP B 1 73 ? -7.293 21.484 -1.885 1 83.81 73 ASP B C 1
ATOM 1774 O O . ASP B 1 73 ? -7.141 22.141 -0.858 1 83.81 73 ASP B O 1
ATOM 1778 N N . LEU B 1 74 ? -6.957 20.219 -1.94 1 88.94 74 LEU B N 1
ATOM 1779 C CA . LEU B 1 74 ? -6.664 19.469 -0.724 1 88.94 74 LEU B CA 1
ATOM 1780 C C . LEU B 1 74 ? -5.32 19.891 -0.138 1 88.94 74 LEU B C 1
ATOM 1782 O O . LEU B 1 74 ? -5.195 20.078 1.075 1 88.94 74 LEU B O 1
ATOM 1786 N N . LYS B 1 75 ? -4.449 20.109 -1.029 1 92.5 75 LYS B N 1
ATOM 1787 C CA . LYS B 1 75 ? -3.129 20.562 -0.604 1 92.5 75 LYS B CA 1
ATOM 1788 C C . LYS B 1 75 ? -3.213 21.922 0.107 1 92.5 75 LYS B C 1
ATOM 1790 O O . LYS B 1 75 ? -2.615 22.109 1.169 1 92.5 75 LYS B O 1
ATOM 1795 N N . GLU B 1 76 ? -3.918 22.797 -0.461 1 94.25 76 GLU B N 1
ATOM 1796 C CA . GLU B 1 76 ? -4.027 24.141 0.093 1 94.25 76 GLU B CA 1
ATOM 1797 C C . GLU B 1 76 ? -4.656 24.109 1.482 1 94.25 76 GLU B C 1
ATOM 1799 O O . GLU B 1 76 ? -4.156 24.75 2.408 1 94.25 76 GLU B O 1
ATOM 1804 N N . LYS B 1 77 ? -5.703 23.422 1.549 1 95.31 77 LYS B N 1
ATOM 1805 C CA . LYS B 1 77 ? -6.363 23.297 2.846 1 95.31 77 LYS B CA 1
ATOM 1806 C C . LYS B 1 77 ? -5.434 22.656 3.875 1 95.31 77 LYS B C 1
ATOM 1808 O O . LYS B 1 77 ? -5.406 23.078 5.035 1 95.31 77 LYS B O 1
ATOM 1813 N N . CYS B 1 78 ? -4.691 21.703 3.438 1 96.25 78 CYS B N 1
ATOM 1814 C CA . CYS B 1 78 ? -3.695 21.062 4.289 1 96.25 78 CYS B CA 1
ATOM 1815 C C . CYS B 1 78 ? -2.635 22.062 4.738 1 96.25 78 CYS B C 1
ATOM 1817 O O . CYS B 1 78 ? -2.363 22.203 5.934 1 96.25 78 CYS B O 1
ATOM 1819 N N . CYS B 1 79 ? -2.213 22.812 3.82 1 96.38 79 CYS B N 1
ATOM 1820 C CA . CYS B 1 79 ? -1.129 23.734 4.121 1 96.38 79 CYS B CA 1
ATOM 1821 C C . CYS B 1 79 ? -1.612 24.859 5.023 1 96.38 79 CYS B C 1
ATOM 1823 O O . CYS B 1 79 ? -0.871 25.328 5.887 1 96.38 79 CYS B O 1
ATOM 1825 N N . ASP B 1 80 ? -2.832 25.266 4.875 1 95.88 80 ASP B N 1
ATOM 1826 C CA . ASP B 1 80 ? -3.426 26.266 5.754 1 95.88 80 ASP B CA 1
ATOM 1827 C C . ASP B 1 80 ? -3.404 25.812 7.211 1 95.88 80 ASP B C 1
ATOM 1829 O O . ASP B 1 80 ? -3.094 26.594 8.109 1 95.88 80 ASP B O 1
ATOM 1833 N N . GLN B 1 81 ? -3.652 24.531 7.348 1 94.56 81 GLN B N 1
ATOM 1834 C CA . GLN B 1 81 ? -3.684 23.953 8.688 1 94.56 81 GLN B CA 1
ATOM 1835 C C . GLN B 1 81 ? -2.275 23.828 9.258 1 94.56 81 GLN B C 1
ATOM 1837 O O . GLN B 1 81 ? -2.029 24.188 10.414 1 94.56 81 GLN B O 1
ATOM 1842 N N . LEU B 1 82 ? -1.348 23.391 8.523 1 94.31 82 LEU B N 1
ATOM 1843 C CA . LEU B 1 82 ? 0.013 23.156 9 1 94.31 82 LEU B CA 1
ATOM 1844 C C . LEU B 1 82 ? 0.721 24.469 9.281 1 94.31 82 LEU B C 1
ATOM 1846 O O . LEU B 1 82 ? 1.516 24.562 10.219 1 94.31 82 LEU B O 1
ATOM 1850 N N . ASN B 1 83 ? 0.373 25.453 8.562 1 94.25 83 ASN B N 1
ATOM 1851 C CA . ASN B 1 83 ? 1.008 26.766 8.711 1 94.25 83 ASN B CA 1
ATOM 1852 C C . ASN B 1 83 ? 0.501 27.484 9.953 1 94.25 83 ASN B C 1
ATOM 1854 O O . ASN B 1 83 ? 1.125 28.453 10.414 1 94.25 83 ASN B O 1
ATOM 1858 N N . GLU B 1 84 ? -0.592 27.062 10.422 1 92.12 84 GLU B N 1
ATOM 1859 C CA . GLU B 1 84 ? -1.108 27.625 11.664 1 92.12 84 GLU B CA 1
ATOM 1860 C C . GLU B 1 84 ? -0.235 27.234 12.852 1 92.12 84 GLU B C 1
ATOM 1862 O O . GLU B 1 84 ? -0.281 27.891 13.898 1 92.12 84 GLU B O 1
ATOM 1867 N N . VAL B 1 85 ? 0.531 26.141 12.602 1 92.12 85 VAL B N 1
ATOM 1868 C CA . VAL B 1 85 ? 1.382 25.656 13.68 1 92.12 85 VAL B CA 1
ATOM 1869 C C . VAL B 1 85 ? 2.762 26.297 13.586 1 92.12 85 VAL B C 1
ATOM 1871 O O . VAL B 1 85 ? 3.539 26 12.68 1 92.12 85 VAL B O 1
ATOM 1874 N N . ASN B 1 86 ? 3.127 27.125 14.531 1 86.12 86 ASN B N 1
ATOM 1875 C CA . ASN B 1 86 ? 4.359 27.906 14.469 1 86.12 86 ASN B CA 1
ATOM 1876 C C . ASN B 1 86 ? 5.512 27.188 15.172 1 86.12 86 ASN B C 1
ATOM 1878 O O . ASN B 1 86 ? 6.68 27.484 14.906 1 86.12 86 ASN B O 1
ATOM 1882 N N . ASN B 1 87 ? 5.129 26.344 15.969 1 89.44 87 ASN B N 1
ATOM 1883 C CA . ASN B 1 87 ? 6.148 25.594 16.703 1 89.44 87 ASN B CA 1
ATOM 1884 C C . ASN B 1 87 ? 6.57 24.344 15.945 1 89.44 87 ASN B C 1
ATOM 1886 O O . ASN B 1 87 ? 5.734 23.5 15.609 1 89.44 87 ASN B O 1
ATOM 1890 N N . LYS B 1 88 ? 7.844 24.188 15.75 1 89.31 88 LYS B N 1
ATOM 1891 C CA . LYS B 1 88 ? 8.383 23.047 15.023 1 89.31 88 LYS B CA 1
ATOM 1892 C C . LYS B 1 88 ? 7.984 21.734 15.688 1 89.31 88 LYS B C 1
ATOM 1894 O O . LYS B 1 88 ? 7.609 20.766 15.008 1 89.31 88 LYS B O 1
ATOM 1899 N N . GLU B 1 89 ? 8.164 21.719 16.969 1 89.88 89 GLU B N 1
ATOM 1900 C CA . GLU B 1 89 ? 7.844 20.5 17.719 1 89.88 89 GLU B CA 1
ATOM 1901 C C . GLU B 1 89 ? 6.398 20.062 17.469 1 89.88 89 GLU B C 1
ATOM 1903 O O . GLU B 1 89 ? 6.129 18.891 17.219 1 89.88 89 GLU B O 1
ATOM 1908 N N . CYS B 1 90 ? 5.535 20.984 17.5 1 92.38 90 CYS B N 1
ATOM 1909 C CA . CYS B 1 90 ? 4.121 20.688 17.312 1 92.38 90 CYS B CA 1
ATOM 1910 C C . CYS B 1 90 ? 3.834 20.312 15.859 1 92.38 90 CYS B C 1
ATOM 1912 O O . CYS B 1 90 ? 2.982 19.453 15.594 1 92.38 90 CYS B O 1
ATOM 1914 N N . ARG B 1 91 ? 4.508 20.969 14.961 1 92.5 91 ARG B N 1
ATOM 1915 C CA . ARG B 1 91 ? 4.359 20.594 13.555 1 92.5 91 ARG B CA 1
ATOM 1916 C C . ARG B 1 91 ? 4.801 19.156 13.32 1 92.5 91 ARG B C 1
ATOM 1918 O O . ARG B 1 91 ? 4.137 18.406 12.602 1 92.5 91 ARG B O 1
ATOM 1925 N N . CYS B 1 92 ? 5.855 18.766 13.969 1 91.75 92 CYS B N 1
ATOM 1926 C CA . CYS B 1 92 ? 6.348 17.391 13.836 1 91.75 92 CYS B CA 1
ATOM 1927 C C . CYS B 1 92 ? 5.387 16.406 14.469 1 91.75 92 CYS B C 1
ATOM 1929 O O . CYS B 1 92 ? 5.195 15.297 13.953 1 91.75 92 CYS B O 1
ATOM 1931 N N . ASN B 1 93 ? 4.785 16.766 15.516 1 91.94 93 ASN B N 1
ATOM 1932 C CA . ASN B 1 93 ? 3.738 15.945 16.109 1 91.94 93 ASN B CA 1
ATOM 1933 C C . ASN B 1 93 ? 2.553 15.781 15.164 1 91.94 93 ASN B C 1
ATOM 1935 O O . ASN B 1 93 ? 1.958 14.703 15.086 1 91.94 93 ASN B O 1
ATOM 1939 N N . ALA B 1 94 ? 2.213 16.859 14.516 1 93.44 94 ALA B N 1
ATOM 1940 C CA . ALA B 1 94 ? 1.121 16.797 13.547 1 93.44 94 ALA B CA 1
ATOM 1941 C C . ALA B 1 94 ? 1.443 15.828 12.422 1 93.44 94 ALA B C 1
ATOM 1943 O O . ALA B 1 94 ? 0.606 15 12.055 1 93.44 94 ALA B O 1
ATOM 1944 N N . LEU B 1 95 ? 2.672 15.883 11.922 1 94.31 95 LEU B N 1
ATOM 1945 C CA . LEU B 1 95 ? 3.109 14.977 10.867 1 94.31 95 LEU B CA 1
ATOM 1946 C C . LEU B 1 95 ? 3.111 13.531 11.359 1 94.31 95 LEU B C 1
ATOM 1948 O O . LEU B 1 95 ? 2.723 12.625 10.625 1 94.31 95 LEU B O 1
ATOM 1952 N N . GLN B 1 96 ? 3.498 13.336 12.586 1 92.31 96 GLN B N 1
ATOM 1953 C CA . GLN B 1 96 ? 3.473 12.008 13.195 1 92.31 96 GLN B CA 1
ATOM 1954 C C . GLN B 1 96 ? 2.045 11.477 13.289 1 92.31 96 GLN B C 1
ATOM 1956 O O . GLN B 1 96 ? 1.798 10.297 13.016 1 92.31 96 GLN B O 1
ATOM 1961 N N . GLU B 1 97 ? 1.197 12.367 13.664 1 92.44 97 GLU B N 1
ATOM 1962 C CA . GLU B 1 97 ? -0.202 11.969 13.773 1 92.44 97 GLU B CA 1
ATOM 1963 C C . GLU B 1 97 ? -0.773 11.602 12.406 1 92.44 97 GLU B C 1
ATOM 1965 O O . GLU B 1 97 ? -1.501 10.609 12.273 1 92.44 97 GLU B O 1
ATOM 1970 N N . ILE B 1 98 ? -0.433 12.367 11.43 1 95 98 ILE B N 1
ATOM 1971 C CA . ILE B 1 98 ? -0.846 12.047 10.07 1 95 98 ILE B CA 1
ATOM 1972 C C . ILE B 1 98 ? -0.323 10.672 9.672 1 95 98 ILE B C 1
ATOM 1974 O O . ILE B 1 98 ? -1.07 9.844 9.148 1 95 98 ILE B O 1
ATOM 1978 N N . MET B 1 99 ? 0.868 10.43 9.969 1 93.69 99 MET B N 1
ATOM 1979 C CA . MET B 1 99 ? 1.508 9.156 9.648 1 93.69 99 MET B CA 1
ATOM 1980 C C . MET B 1 99 ? 0.786 7.996 10.328 1 93.69 99 MET B C 1
ATOM 1982 O O . MET B 1 99 ? 0.501 6.98 9.695 1 93.69 99 MET B O 1
ATOM 1986 N N . GLU B 1 100 ? 0.52 8.125 11.547 1 91.31 100 GLU B N 1
ATOM 1987 C CA . GLU B 1 100 ? -0.127 7.07 12.32 1 91.31 100 GLU B CA 1
ATOM 1988 C C . GLU B 1 100 ? -1.528 6.781 11.789 1 91.31 100 GLU B C 1
ATOM 1990 O O . GLU B 1 100 ? -1.925 5.617 11.68 1 91.31 100 GLU B O 1
ATOM 1995 N N . ASN B 1 101 ? -2.158 7.812 11.445 1 92.88 101 ASN B N 1
ATOM 1996 C CA . ASN B 1 101 ? -3.516 7.656 10.938 1 92.88 101 ASN B CA 1
ATOM 1997 C C . ASN B 1 101 ? -3.527 6.996 9.555 1 92.88 101 ASN B C 1
ATOM 1999 O O . ASN B 1 101 ? -4.383 6.156 9.273 1 92.88 101 ASN B O 1
ATOM 2003 N N . LEU B 1 102 ? -2.535 7.277 8.781 1 94.12 102 LEU B N 1
ATOM 2004 C CA . LEU B 1 102 ? -2.475 6.785 7.406 1 94.12 102 LEU B CA 1
ATOM 2005 C C . LEU B 1 102 ? -1.957 5.352 7.367 1 94.12 102 LEU B C 1
ATOM 2007 O O . LEU B 1 102 ? -2.355 4.566 6.504 1 94.12 102 LEU B O 1
ATOM 2011 N N . SER B 1 103 ? -1.085 5.059 8.281 1 91.44 103 SER B N 1
ATOM 2012 C CA . SER B 1 103 ? -0.444 3.746 8.273 1 91.44 103 SER B CA 1
ATOM 2013 C C . SER B 1 103 ? -1.478 2.625 8.297 1 91.44 103 SER B C 1
ATOM 2015 O O . SER B 1 103 ? -1.404 1.688 7.5 1 91.44 103 SER B O 1
ATOM 2017 N N . ASP B 1 104 ? -2.455 2.775 9.18 1 87.44 104 ASP B N 1
ATOM 2018 C CA . ASP B 1 104 ? -3.502 1.767 9.305 1 87.44 104 ASP B CA 1
ATOM 2019 C C . ASP B 1 104 ? -4.344 1.683 8.031 1 87.44 104 ASP B C 1
ATOM 2021 O O . ASP B 1 104 ? -4.641 0.588 7.551 1 87.44 104 ASP B O 1
ATOM 2025 N N . ARG B 1 105 ? -4.652 2.764 7.512 1 89.69 105 ARG B N 1
ATOM 2026 C CA . ARG B 1 105 ? -5.504 2.826 6.332 1 89.69 105 ARG B CA 1
ATOM 2027 C C . ARG B 1 105 ? -4.801 2.236 5.113 1 89.69 105 ARG B C 1
ATOM 2029 O O . ARG B 1 105 ? -5.402 1.492 4.34 1 89.69 105 ARG B O 1
ATOM 2036 N N . LEU B 1 106 ? -3.576 2.562 5.027 1 90.62 106 LEU B N 1
ATOM 2037 C CA . LEU B 1 106 ? -2.791 2.096 3.889 1 90.62 106 LEU B CA 1
ATOM 2038 C C . LEU B 1 106 ? -2.564 0.589 3.969 1 90.62 106 LEU B C 1
ATOM 2040 O O . LEU B 1 106 ? -2.674 -0.113 2.959 1 90.62 106 LEU B O 1
ATOM 2044 N N . GLU B 1 107 ? -2.346 0.155 5.121 1 89.19 107 GLU B N 1
ATOM 2045 C CA . GLU B 1 107 ? -2.129 -1.274 5.324 1 89.19 107 GLU B CA 1
ATOM 2046 C C . GLU B 1 107 ? -3.371 -2.078 4.957 1 89.19 107 GLU B C 1
ATOM 2048 O O . GLU B 1 107 ? -3.279 -3.088 4.254 1 89.19 107 GLU B O 1
ATOM 2053 N N . LYS B 1 108 ? -4.449 -1.651 5.434 1 89.31 108 LYS B N 1
ATOM 2054 C CA . LYS B 1 108 ? -5.703 -2.354 5.172 1 89.31 108 LYS B CA 1
ATOM 2055 C C . LYS B 1 108 ? -6.023 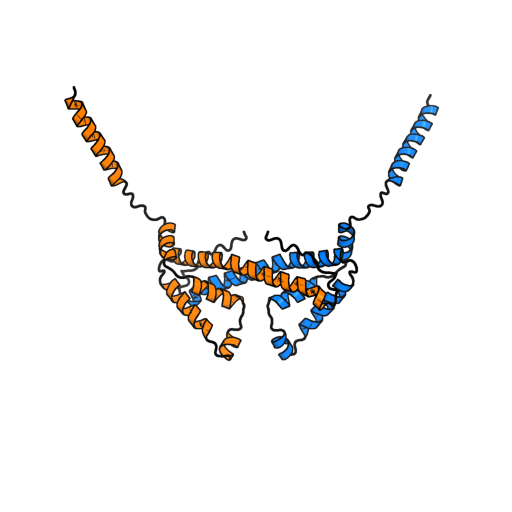-2.365 3.68 1 89.31 108 LYS B C 1
ATOM 2057 O O . LYS B 1 108 ? -6.41 -3.398 3.131 1 89.31 108 LYS B O 1
ATOM 2062 N N . ARG B 1 109 ? -5.812 -1.312 3.061 1 87.5 109 ARG B N 1
ATOM 2063 C CA . ARG B 1 109 ? -6.066 -1.209 1.627 1 87.5 109 ARG B CA 1
ATOM 2064 C C . ARG B 1 109 ? -5.176 -2.166 0.843 1 87.5 109 ARG B C 1
ATOM 2066 O O . ARG B 1 109 ? -5.656 -2.893 -0.031 1 87.5 109 ARG B O 1
ATOM 2073 N N . GLU B 1 110 ? -3.973 -2.125 1.183 1 88.19 110 GLU B N 1
ATOM 2074 C CA . GLU B 1 110 ? -2.998 -2.955 0.478 1 88.19 110 GLU B CA 1
ATOM 2075 C C . GLU B 1 110 ? -3.309 -4.438 0.654 1 88.19 110 GLU B C 1
ATOM 2077 O O . GLU B 1 110 ? -3.195 -5.219 -0.293 1 88.19 110 GLU B O 1
ATOM 2082 N N . MET B 1 111 ? -3.703 -4.711 1.839 1 89.25 111 MET B N 1
ATOM 2083 C CA . MET B 1 111 ? -4.035 -6.102 2.117 1 89.25 111 MET B CA 1
ATOM 2084 C C . MET B 1 111 ? -5.258 -6.543 1.317 1 89.25 111 MET B C 1
ATOM 2086 O O . MET B 1 111 ? -5.285 -7.645 0.768 1 89.25 111 MET B O 1
ATOM 2090 N N . TYR B 1 112 ? -6.188 -5.719 1.257 1 90.38 112 TYR B N 1
ATOM 2091 C CA . TYR B 1 112 ? -7.398 -6.035 0.507 1 90.38 112 TYR B CA 1
ATOM 2092 C C . TYR B 1 112 ? -7.09 -6.219 -0.974 1 90.38 112 TYR B C 1
ATOM 2094 O O . TYR B 1 112 ? -7.582 -7.156 -1.604 1 90.38 112 TYR B O 1
ATOM 2102 N N . GLU B 1 113 ? -6.293 -5.332 -1.448 1 88.94 113 GLU B N 1
ATOM 2103 C CA . GLU B 1 113 ? -5.934 -5.414 -2.861 1 88.94 113 GLU B CA 1
ATOM 2104 C C . GLU B 1 113 ? -5.133 -6.68 -3.154 1 88.94 113 GLU B C 1
ATOM 2106 O O . GLU B 1 113 ? -5.383 -7.363 -4.152 1 88.94 113 GLU B O 1
ATOM 2111 N N . MET B 1 114 ? -4.199 -6.961 -2.301 1 92.25 114 MET B N 1
ATOM 2112 C CA . MET B 1 114 ? -3.387 -8.164 -2.467 1 92.25 114 MET B CA 1
ATOM 2113 C C . MET B 1 114 ? -4.258 -9.414 -2.432 1 92.25 114 MET B C 1
ATOM 2115 O O . MET B 1 114 ? -4.141 -10.281 -3.299 1 92.25 114 MET B O 1
ATOM 2119 N N . GLU B 1 115 ? -5.109 -9.445 -1.425 1 91.12 115 GLU B N 1
ATOM 2120 C CA . GLU B 1 115 ? -6.012 -10.594 -1.293 1 91.12 115 GLU B CA 1
ATOM 2121 C C . GLU B 1 115 ? -6.867 -10.766 -2.543 1 91.12 115 GLU B C 1
ATOM 2123 O O . GLU B 1 115 ? -7.027 -11.883 -3.039 1 91.12 115 GLU B O 1
ATOM 2128 N N . ARG B 1 116 ? -7.398 -9.719 -2.977 1 92 116 ARG B N 1
ATOM 2129 C CA . ARG B 1 116 ? -8.25 -9.742 -4.16 1 92 116 ARG B CA 1
ATOM 2130 C C . ARG B 1 116 ? -7.5 -10.297 -5.367 1 92 116 ARG B C 1
ATOM 2132 O O . ARG B 1 116 ? -7.996 -11.172 -6.07 1 92 116 ARG B O 1
ATOM 2139 N N . GLU B 1 117 ? -6.285 -9.82 -5.539 1 92.44 117 GLU B N 1
ATOM 2140 C CA . GLU B 1 117 ? -5.496 -10.242 -6.691 1 92.44 117 GLU B CA 1
ATOM 2141 C C . GLU B 1 117 ? -5.086 -11.703 -6.578 1 92.44 117 GLU B C 1
ATOM 2143 O O . GLU B 1 117 ? -5.082 -12.43 -7.574 1 92.44 117 GLU B O 1
ATOM 2148 N N . ILE B 1 118 ? -4.742 -12.133 -5.402 1 94.31 118 ILE B N 1
ATOM 2149 C CA . ILE B 1 118 ? -4.348 -13.523 -5.191 1 94.31 1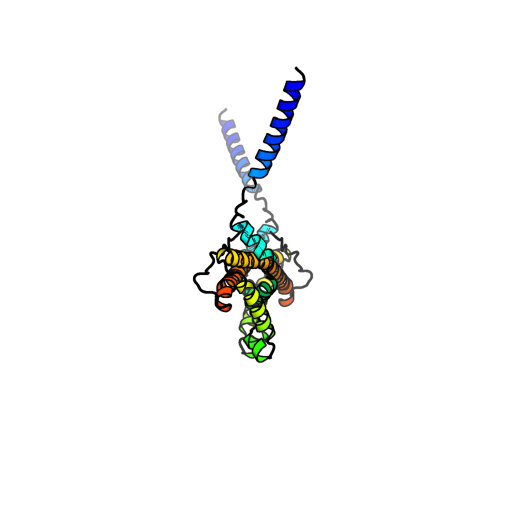18 ILE B CA 1
ATOM 2150 C C . ILE B 1 118 ? -5.551 -14.438 -5.395 1 94.31 118 ILE B C 1
ATOM 2152 O O . ILE B 1 118 ? -5.438 -15.5 -6.016 1 94.31 118 ILE B O 1
ATOM 2156 N N . ARG B 1 119 ? -6.688 -14.031 -4.953 1 91.5 119 ARG B N 1
ATOM 2157 C CA . ARG B 1 119 ? -7.898 -14.828 -5.082 1 91.5 119 ARG B CA 1
ATOM 2158 C C . ARG B 1 119 ? -8.328 -14.953 -6.539 1 91.5 119 ARG B C 1
ATOM 2160 O O . ARG B 1 119 ? -8.906 -15.961 -6.938 1 91.5 119 ARG B O 1
ATOM 2167 N N . ASN B 1 120 ? -7.973 -13.992 -7.301 1 91.25 120 ASN B N 1
ATOM 2168 C CA . ASN B 1 120 ? -8.391 -13.977 -8.695 1 91.25 120 ASN B CA 1
ATOM 2169 C C . ASN B 1 120 ? -7.391 -14.703 -9.594 1 91.25 120 ASN B C 1
ATOM 2171 O O . ASN B 1 120 ? -7.691 -15.016 -10.742 1 91.25 120 ASN B O 1
ATOM 2175 N N . LEU B 1 121 ? -6.293 -14.977 -9.031 1 93.44 121 LEU B N 1
ATOM 2176 C CA . LEU B 1 121 ? -5.211 -15.539 -9.836 1 93.44 121 LEU B CA 1
ATOM 2177 C C . LEU B 1 121 ? -5.613 -16.891 -10.422 1 93.44 121 LEU B C 1
ATOM 2179 O O . LEU B 1 121 ? -5.488 -17.109 -11.625 1 93.44 121 LEU B O 1
ATOM 2183 N N . PRO B 1 122 ? -6.195 -17.781 -9.703 1 92.81 122 PRO B N 1
ATOM 2184 C CA . PRO B 1 122 ? -6.602 -19.062 -10.281 1 92.81 122 PRO B CA 1
ATOM 2185 C C . PRO B 1 122 ? -7.621 -18.906 -11.406 1 92.81 122 PRO B C 1
ATOM 2187 O O . PRO B 1 122 ? -7.543 -19.609 -12.422 1 92.81 122 PRO B O 1
ATOM 2190 N N . LYS B 1 123 ? -8.547 -18 -11.211 1 91.5 123 LYS B N 1
ATOM 2191 C CA . LYS B 1 123 ? -9.547 -17.75 -12.242 1 91.5 123 LYS B CA 1
ATOM 2192 C C . LYS B 1 123 ? -8.898 -17.25 -13.531 1 91.5 123 LYS B C 1
ATOM 2194 O O . LYS B 1 123 ? -9.25 -17.688 -14.625 1 91.5 123 LYS B O 1
ATOM 2199 N N . ARG B 1 124 ? -7.934 -16.422 -13.352 1 91.44 124 ARG B N 1
ATOM 2200 C CA . ARG B 1 124 ? -7.23 -15.875 -14.508 1 91.44 124 ARG B CA 1
ATOM 2201 C C . ARG B 1 124 ? -6.406 -16.953 -15.203 1 91.44 124 ARG B C 1
ATOM 2203 O O . ARG B 1 124 ? -6.105 -16.844 -16.391 1 91.44 124 ARG B O 1
ATOM 2210 N N . CYS B 1 125 ? -6.109 -17.953 -14.453 1 94.06 125 CYS B N 1
ATOM 2211 C CA . CYS B 1 125 ? -5.316 -19.047 -15 1 94.06 125 CYS B CA 1
ATOM 2212 C C . CYS B 1 125 ? -6.215 -20.188 -15.469 1 94.06 125 CYS B C 1
ATOM 2214 O O . CYS B 1 125 ? -5.73 -21.281 -15.766 1 94.06 125 CYS B O 1
ATOM 2216 N N . ASN B 1 126 ? -7.469 -20.016 -15.414 1 93 126 ASN B N 1
ATOM 2217 C CA . ASN B 1 126 ? -8.469 -20.984 -15.844 1 93 126 ASN B CA 1
ATOM 2218 C C . ASN B 1 126 ? -8.445 -22.234 -14.969 1 93 126 ASN B C 1
ATOM 2220 O O . ASN B 1 126 ? -8.602 -23.344 -15.477 1 93 126 ASN B O 1
ATOM 2224 N N . ILE B 1 127 ? -8.133 -22.016 -13.781 1 91.56 127 ILE B N 1
ATOM 2225 C CA . ILE B 1 127 ? -8.234 -23.094 -12.797 1 91.56 127 ILE B CA 1
ATOM 2226 C C . ILE B 1 127 ? -9.648 -23.125 -12.219 1 91.56 127 ILE B C 1
ATOM 2228 O O . ILE B 1 127 ? -10.172 -22.109 -11.781 1 91.56 127 ILE B O 1
ATOM 2232 N N . PRO B 1 128 ? -10.242 -24.281 -12.242 1 84.06 128 PRO B N 1
ATOM 2233 C CA . PRO B 1 128 ? -11.641 -24.391 -11.828 1 84.06 128 PRO B CA 1
ATOM 2234 C C . PRO B 1 128 ? -11.875 -23.875 -10.406 1 84.06 128 PRO B C 1
ATOM 2236 O O . PRO B 1 128 ? -10.961 -23.922 -9.578 1 84.06 128 PRO B O 1
ATOM 2239 N N . GLN B 1 129 ? -13.109 -23.344 -10.18 1 72.88 129 GLN B N 1
ATOM 2240 C CA . GLN B 1 129 ? -13.523 -22.719 -8.93 1 72.88 129 GLN B CA 1
ATOM 2241 C C . GLN B 1 129 ? -13.461 -23.719 -7.77 1 72.88 129 GLN B C 1
ATOM 2243 O O . GLN B 1 129 ? -13.266 -23.312 -6.617 1 72.88 129 GLN B O 1
ATOM 2248 N N . SER B 1 130 ? -13.727 -24.953 -7.984 1 70.19 130 SER B N 1
ATOM 2249 C CA . SER B 1 130 ? -13.594 -25.969 -6.941 1 70.19 130 SER B CA 1
ATOM 2250 C C . SER B 1 130 ? -12.219 -25.922 -6.285 1 70.19 130 SER B C 1
ATOM 2252 O O . SER B 1 130 ? -12 -26.516 -5.234 1 70.19 130 SER B O 1
ATOM 2254 N N . SER B 1 131 ? -11.438 -24.938 -6.836 1 64.5 131 SER B N 1
ATOM 2255 C CA . SER B 1 131 ? -10.062 -24.828 -6.355 1 64.5 131 SER B CA 1
ATOM 2256 C C . SER B 1 131 ? -9.883 -23.578 -5.484 1 64.5 131 SER B C 1
ATOM 2258 O O . SER B 1 131 ? -8.758 -23.125 -5.27 1 64.5 131 SER B O 1
ATOM 2260 N N . GLU B 1 132 ? -11.047 -23.156 -4.961 1 80.12 132 GLU B N 1
ATOM 2261 C CA . GLU B 1 132 ? -10.922 -21.969 -4.129 1 80.12 132 GLU B CA 1
ATOM 2262 C C . GLU B 1 132 ? -10.195 -22.281 -2.824 1 80.12 132 GLU B C 1
ATOM 2264 O O . GLU B 1 132 ? -10.328 -23.375 -2.279 1 80.12 132 GLU B O 1
ATOM 2269 N N . CYS B 1 133 ? -9.273 -21.406 -2.51 1 82.94 133 CYS B N 1
ATOM 2270 C CA . CYS B 1 133 ? -8.438 -21.578 -1.326 1 82.94 133 CYS B CA 1
ATOM 2271 C C . CYS B 1 133 ? -8.875 -20.641 -0.21 1 82.94 133 CYS B C 1
ATOM 2273 O O . CYS B 1 133 ? -9.391 -19.547 -0.475 1 82.94 133 CYS B O 1
ATOM 2275 N N . ASP B 1 134 ? -9.008 -21.25 1.027 1 79.19 134 ASP B N 1
ATOM 2276 C CA . ASP B 1 134 ? -9.188 -20.406 2.207 1 79.19 134 ASP B CA 1
ATOM 2277 C C . ASP B 1 134 ? -7.887 -19.719 2.602 1 79.19 134 ASP B C 1
ATOM 2279 O O . ASP B 1 134 ? -7.082 -20.281 3.346 1 79.19 134 ASP B O 1
ATOM 2283 N N . LEU B 1 135 ? -7.609 -18.734 1.782 1 73.44 135 LEU B N 1
ATOM 2284 C CA . LEU B 1 135 ? -6.371 -18.016 2.064 1 73.44 135 LEU B CA 1
ATOM 2285 C C . LEU B 1 135 ? -6.488 -17.203 3.355 1 73.44 135 LEU B C 1
ATOM 2287 O O . LEU B 1 135 ? -7.547 -16.656 3.648 1 73.44 135 LEU B O 1
ATOM 2291 N N . SER B 1 136 ? -5.723 -17.578 4.434 1 62.41 136 SER B N 1
ATOM 2292 C CA . SER B 1 136 ? -5.68 -16.859 5.707 1 62.41 136 SER B CA 1
ATOM 2293 C C . SER B 1 136 ? -4.969 -15.516 5.559 1 62.41 136 SER B C 1
ATOM 2295 O O . SER B 1 136 ? -3.773 -15.469 5.258 1 62.41 136 SER B O 1
ATOM 2297 N N . PHE B 1 137 ? -5.68 -14.625 5.199 1 63.72 137 PHE B N 1
ATOM 2298 C CA . PHE B 1 137 ? -5.062 -13.305 5.227 1 63.72 137 PHE B CA 1
ATOM 2299 C C . PHE B 1 137 ? -5 -12.766 6.652 1 63.72 137 PHE B C 1
ATOM 2301 O O . PHE B 1 137 ? -5.766 -11.875 7.02 1 63.72 137 PHE B O 1
ATOM 2308 N N . ASP B 1 138 ? -4.707 -13.727 7.688 1 51.22 138 ASP B N 1
ATOM 2309 C CA . ASP B 1 138 ? -4.715 -13.328 9.094 1 51.22 138 ASP B CA 1
ATOM 2310 C C . ASP B 1 138 ? -4.078 -11.953 9.273 1 51.22 138 ASP B C 1
ATOM 2312 O O . ASP B 1 138 ? -3.105 -11.617 8.594 1 51.22 138 ASP B O 1
ATOM 2316 N N . GLN B 1 139 ? -4.801 -11 9.695 1 47.34 139 GLN B N 1
ATOM 2317 C CA . GLN B 1 139 ? -4.387 -9.758 10.344 1 47.34 139 GLN B CA 1
ATOM 2318 C C . GLN B 1 139 ? -3.348 -10.031 11.43 1 47.34 139 GLN B C 1
ATOM 2320 O O . GLN B 1 139 ? -3.604 -10.789 12.367 1 47.34 139 GLN B O 1
ATOM 2325 N N . TYR B 1 140 ? -2.15 -10.477 11.094 1 36.06 140 TYR B N 1
ATOM 2326 C CA . TYR B 1 140 ? -1.271 -10.477 1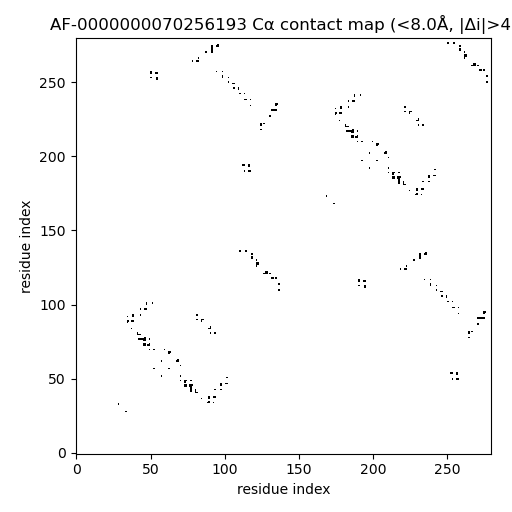2.258 1 36.06 140 TYR B CA 1
ATOM 2327 C C . TYR B 1 140 ? -1.084 -9.07 12.797 1 36.06 140 TYR B C 1
ATOM 2329 O O . TYR B 1 140 ? -1.139 -8.094 12.047 1 36.06 140 TYR B O 1
#

Foldseek 3Di:
DVVVVVVVVVVVVVVVVVVVVPCPVPVPCPPVNVLVVLLVPFDQVLVLVLVVCVVVPPPPVVCVVVVNPVNVVSVVSNVVRLVVDPDPVSSVVSVVVSCVVNVVVVVVVVLVVVVVCVQCVCVVVVNDPVPGDPDCSDPD/DVVVVVVVVVVVVVVVVVVVVVVPVPVPCPPVNVLVVLLVPFDQVLVLVLVVCVVVPPPPVVCVVVVNPVNVVSVVSNVVRLVVDPDPVSSVVSVVVSCVVNVVVVVVVVLVVVVVCVQCVCVVVVNDPVPGDPDCSDPD

Solvent-accessible surface area (backbone atoms only — not comparable to full-atom values): 15906 Å² total; per-residue (Å²): 120,65,68,63,52,52,58,52,49,53,51,51,52,50,49,55,52,50,54,60,60,60,64,59,61,74,68,68,59,50,75,64,52,52,32,50,56,54,52,70,73,48,66,60,62,36,40,44,50,40,46,52,45,60,65,69,53,60,48,59,64,58,34,49,73,68,64,53,62,68,64,61,55,30,45,48,55,19,35,57,44,54,65,70,46,82,46,56,70,40,41,40,48,47,53,47,51,43,48,60,59,44,51,58,54,51,50,53,50,51,48,51,49,49,50,53,47,59,67,42,43,46,57,75,52,71,43,64,72,96,54,70,57,88,71,77,76,70,84,123,120,64,70,65,51,50,58,49,49,53,52,51,52,51,49,54,52,50,54,60,59,61,60,59,60,76,69,68,58,50,75,65,50,50,32,50,58,53,53,72,73,48,65,59,61,37,41,44,51,39,45,52,47,62,66,68,53,58,47,59,65,58,34,49,73,68,64,51,62,69,65,60,55,29,45,50,55,20,34,57,43,55,64,70,46,84,47,57,70,40,41,38,49,49,54,47,50,42,48,60,61,44,51,57,56,51,50,53,49,51,49,52,47,50,51,52,48,59,68,43,45,45,59,76,52,71,43,65,71,95,55,68,58,89,72,78,77,71,81,122

Secondary structure (DSSP, 8-state):
-HHHHHHHHHHHHHHHHHHHHH--------HHHHHHHHHHT--THHHHHHHHHHHTT--HHHHHHTT--HHHHHHHHHHHHHHT---HHHHHHHHHHHHHHHHHHHHHHHHHHHHHHHHHHHHHTT--GGG---------/-HHHHHHHHHHHHHHHHHHHHH--------HHHHHHHHHHT--THHHHHHHHHHHTT--HHHHHHTT--HHHHHHHHHHHHHHT---HHHHHHHHHHHHHHHHHHHHHHHHHHHHHHHHHHHHHTT--GGG---------